Protein AF-A0A950WRX3-F1 (afdb_monomer)

Mean predicted aligned error: 12.2 Å

Sequence (183 aa):
ATSPDLQVLQTVLHSDDYMAGIYDPWWGPNHWNPTLMIGAGWSNQTACHGDSGGPLTVVRNGVITQVGVVSFVKSWPNDCADPAVYAELSGPQLAWIATQVPFVATSWGGCTTPHGTAGIWHVEYHSYFSPAIPQDGPNYWDIECMPPPQPAPPSPPKPPASDTKPLPTYCKTKPWMPACQTV

pLDDT: mean 86.22, std 10.17, range [46.84, 98.0]

Foldseek 3Di:
DDDPDDDDADWDKDALVVVCVVQVDPVDDRPGDNVFKTWIAAFLREDAPPQAQPFDWDQDPNDTDTFWGFHADDCPDRHNGGTTMTGGPDDQVLLVVCVVPVVSQQVVDWDAAPVRDIFGWDKDWFQADDPVCVPVHRIGIDIHGDHDDDDDDPDDPDPPDPPPDPQPPVCVVVVVDPVNPPD

Nearest PDB structures (foldseek):
  1cho-assembly1_G  TM=8.360E-01  e=7.792E-06  Bos taurus
  5gch-assembly1_G  TM=7.895E-01  e=1.403E-05  Bos taurus
  2jet-assembly1_C  TM=7.170E-01  e=2.509E-04  Rattus norvegicus
  1kdq-assembly1_B  TM=6.402E-01  e=6.822E-04  Rattus norvegicus
  1lto-assembly1_D  TM=8.043E-01  e=6.383E-03  Homo sapiens

Structure (mmCIF, N/CA/C/O backbone):
data_AF-A0A950WRX3-F1
#
_entry.id   AF-A0A950WRX3-F1
#
loop_
_atom_site.group_PDB
_atom_site.id
_atom_site.type_symbol
_atom_site.label_atom_id
_atom_site.label_alt_id
_atom_site.label_comp_id
_atom_site.label_asym_id
_atom_site.label_entity_id
_atom_site.label_seq_id
_atom_site.pdbx_PDB_ins_code
_atom_site.Cartn_x
_atom_site.Cartn_y
_atom_site.Cartn_z
_atom_site.occupancy
_atom_site.B_iso_or_equiv
_atom_site.auth_seq_id
_atom_site.auth_comp_id
_atom_site.auth_asym_id
_atom_site.auth_atom_id
_atom_site.pdbx_PDB_model_num
ATOM 1 N N . ALA A 1 1 ? 7.628 -3.418 -27.830 1.00 46.84 1 ALA A N 1
ATOM 2 C CA . ALA A 1 1 ? 6.446 -2.847 -28.506 1.00 46.84 1 ALA A CA 1
ATOM 3 C C . ALA A 1 1 ? 5.382 -2.650 -27.443 1.00 46.84 1 ALA A C 1
ATOM 5 O O . ALA A 1 1 ? 5.116 -3.604 -26.724 1.00 46.84 1 ALA A O 1
ATOM 6 N N . THR A 1 2 ? 4.851 -1.440 -27.276 1.00 64.00 2 THR A N 1
ATOM 7 C CA . THR A 1 2 ? 3.723 -1.205 -26.368 1.00 64.00 2 THR A CA 1
ATOM 8 C C . THR A 1 2 ? 2.464 -1.757 -27.030 1.00 64.00 2 THR A C 1
ATOM 10 O O . THR A 1 2 ? 2.146 -1.407 -28.167 1.00 64.00 2 THR A O 1
ATOM 13 N N . SER A 1 3 ? 1.802 -2.697 -26.360 1.00 72.56 3 SER A N 1
ATOM 14 C CA . SER A 1 3 ? 0.486 -3.166 -26.782 1.00 72.56 3 SER A CA 1
ATOM 15 C C . SER A 1 3 ? -0.534 -2.063 -26.480 1.00 72.56 3 SER A C 1
ATOM 17 O O . SER A 1 3 ? -0.460 -1.485 -25.396 1.00 72.56 3 SER A O 1
ATOM 19 N N . PRO A 1 4 ? -1.467 -1.741 -27.393 1.00 80.88 4 PRO A N 1
ATOM 20 C CA . PRO A 1 4 ? -2.568 -0.831 -27.077 1.00 80.88 4 PRO A CA 1
ATOM 21 C C . PRO A 1 4 ? -3.565 -1.454 -26.087 1.00 80.88 4 PRO A C 1
ATOM 23 O O . PRO A 1 4 ? -4.384 -0.740 -25.513 1.00 80.88 4 PRO A O 1
ATOM 26 N N . ASP A 1 5 ? -3.494 -2.771 -25.890 1.00 89.06 5 ASP A N 1
ATOM 27 C CA . ASP A 1 5 ? -4.387 -3.515 -25.015 1.00 89.06 5 ASP A CA 1
ATOM 28 C C . ASP A 1 5 ? -3.817 -3.621 -23.602 1.00 89.06 5 ASP A C 1
ATOM 30 O O . ASP A 1 5 ? -2.613 -3.834 -23.419 1.00 89.06 5 ASP A O 1
ATOM 34 N N . LEU A 1 6 ? -4.709 -3.572 -22.608 1.00 89.19 6 LEU A N 1
ATOM 35 C CA . LEU A 1 6 ? -4.373 -3.824 -21.209 1.00 89.19 6 LEU A CA 1
ATOM 36 C C . LEU A 1 6 ? -3.629 -5.159 -21.074 1.00 89.19 6 LEU A C 1
ATOM 38 O O . LEU A 1 6 ? -4.130 -6.209 -21.479 1.00 89.19 6 LEU A O 1
ATOM 42 N N . GLN A 1 7 ? -2.439 -5.108 -20.481 1.00 91.88 7 GLN A N 1
ATOM 43 C CA . GLN A 1 7 ? -1.631 -6.284 -20.188 1.00 91.88 7 GLN A CA 1
ATOM 44 C C . GLN A 1 7 ? -1.790 -6.680 -18.720 1.00 91.88 7 GLN A C 1
ATOM 46 O O . GLN A 1 7 ? -1.996 -5.836 -17.849 1.00 91.88 7 GLN A O 1
ATOM 51 N N . VAL A 1 8 ? -1.681 -7.978 -18.445 1.00 92.31 8 VAL A N 1
ATOM 52 C CA . VAL A 1 8 ? -1.686 -8.523 -17.085 1.00 92.31 8 VAL A CA 1
ATOM 53 C C . VAL A 1 8 ? -0.452 -9.385 -16.913 1.00 92.31 8 VAL A C 1
ATOM 55 O O . VAL A 1 8 ? -0.163 -10.244 -17.745 1.00 92.31 8 VAL A O 1
ATOM 58 N N . LEU A 1 9 ? 0.250 -9.175 -15.805 1.00 91.94 9 LEU A N 1
ATOM 59 C CA . LEU A 1 9 ? 1.425 -9.942 -15.436 1.00 91.94 9 LEU A CA 1
ATOM 60 C C . LEU A 1 9 ? 1.227 -10.564 -14.052 1.00 91.94 9 LEU A C 1
ATOM 62 O O . LEU A 1 9 ? 0.866 -9.884 -13.095 1.00 91.94 9 LEU A O 1
ATOM 66 N N . GLN A 1 10 ? 1.504 -11.861 -13.946 1.00 92.75 10 GLN A N 1
ATOM 67 C CA . GLN A 1 10 ? 1.681 -12.544 -12.666 1.00 92.75 10 GLN A CA 1
ATOM 68 C C . GLN A 1 10 ? 3.162 -12.466 -12.295 1.00 92.75 10 GLN A C 1
ATOM 70 O O . GLN A 1 10 ? 4.013 -12.859 -13.090 1.00 92.75 10 GLN A O 1
ATOM 75 N N . THR A 1 11 ? 3.475 -11.945 -11.112 1.00 91.94 11 THR A N 1
ATOM 76 C CA . THR A 1 11 ? 4.859 -11.769 -10.655 1.00 91.94 11 THR A CA 1
ATOM 77 C C . THR A 1 11 ? 4.986 -12.013 -9.151 1.00 91.94 11 THR A C 1
ATOM 79 O O . THR A 1 11 ? 4.002 -12.353 -8.492 1.00 91.94 11 THR A O 1
ATOM 82 N N . VAL A 1 12 ? 6.196 -11.878 -8.609 1.00 93.56 12 VAL A N 1
ATOM 83 C CA . VAL A 1 12 ? 6.491 -12.097 -7.187 1.00 93.56 12 VAL A CA 1
ATOM 84 C C . VAL A 1 12 ? 6.732 -10.781 -6.461 1.00 93.56 12 VAL A C 1
ATOM 86 O O . VAL A 1 12 ? 7.212 -9.816 -7.057 1.00 93.56 12 VAL A O 1
ATOM 89 N N . LEU A 1 13 ? 6.431 -10.780 -5.165 1.00 95.69 13 LEU A N 1
ATOM 90 C CA . LEU A 1 13 ? 6.879 -9.754 -4.229 1.00 95.69 13 LEU A CA 1
ATOM 91 C C . LEU A 1 13 ? 8.301 -10.083 -3.762 1.00 95.69 13 LEU A C 1
ATOM 93 O O . LEU A 1 13 ? 8.622 -11.256 -3.558 1.00 95.69 13 LEU A O 1
ATOM 97 N N . HIS A 1 14 ? 9.120 -9.058 -3.558 1.00 96.94 14 HIS A N 1
ATOM 98 C CA . HIS A 1 14 ? 10.481 -9.191 -3.033 1.00 96.94 14 HIS A CA 1
ATOM 99 C C . HIS A 1 14 ? 10.595 -8.640 -1.616 1.00 96.94 14 HIS A C 1
ATOM 101 O O . HIS A 1 14 ? 9.798 -7.798 -1.207 1.00 96.94 14 HIS A O 1
ATOM 107 N N . SER A 1 15 ? 11.590 -9.123 -0.869 1.00 97.06 15 SER A N 1
ATOM 108 C CA . SER A 1 15 ? 11.908 -8.588 0.456 1.00 97.06 15 SER A CA 1
AT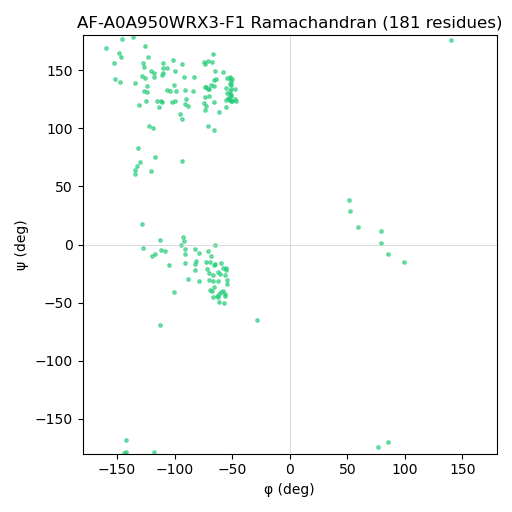OM 109 C C . SER A 1 15 ? 12.539 -7.200 0.367 1.00 97.06 15 SER A C 1
ATOM 111 O O . SER A 1 15 ? 13.162 -6.849 -0.639 1.00 97.06 15 SER A O 1
ATOM 113 N N . ASP A 1 16 ? 12.454 -6.453 1.466 1.00 96.56 16 ASP A N 1
ATOM 114 C CA . ASP A 1 16 ? 13.094 -5.143 1.589 1.00 96.56 16 ASP A CA 1
ATOM 115 C C . ASP A 1 16 ? 14.599 -5.216 1.331 1.00 96.56 16 ASP A C 1
ATOM 117 O O . ASP A 1 16 ? 15.120 -4.398 0.583 1.00 96.56 16 ASP A O 1
ATOM 121 N N . ASP A 1 17 ? 15.286 -6.232 1.867 1.00 97.00 17 ASP A N 1
ATOM 122 C CA . ASP A 1 17 ? 16.727 -6.430 1.651 1.00 97.00 17 ASP A CA 1
ATOM 123 C C . ASP A 1 17 ? 17.073 -6.616 0.167 1.00 97.00 17 ASP A C 1
ATOM 125 O O . ASP A 1 17 ? 18.067 -6.079 -0.327 1.00 97.00 17 ASP A O 1
ATOM 129 N N . TYR A 1 18 ? 16.245 -7.367 -0.565 1.00 95.81 18 TYR A N 1
ATOM 130 C CA . TYR A 1 18 ? 16.446 -7.579 -1.994 1.00 95.81 18 TYR A CA 1
ATOM 131 C C . TYR A 1 18 ? 16.253 -6.269 -2.770 1.00 95.81 18 TYR A C 1
ATOM 133 O O . TYR A 1 18 ? 17.075 -5.925 -3.620 1.00 95.81 18 TYR A O 1
ATOM 141 N N . MET A 1 19 ? 15.197 -5.515 -2.455 1.00 96.00 19 MET A N 1
ATOM 142 C CA . MET A 1 19 ? 14.896 -4.244 -3.119 1.00 96.00 19 MET A CA 1
ATOM 143 C C . MET A 1 19 ? 15.915 -3.154 -2.778 1.00 96.00 19 MET A C 1
ATOM 145 O O . MET A 1 19 ? 16.349 -2.424 -3.672 1.00 96.00 19 MET A O 1
ATOM 149 N N . ALA A 1 20 ? 16.376 -3.091 -1.529 1.00 95.19 20 ALA A N 1
ATOM 150 C CA . ALA A 1 20 ? 17.466 -2.219 -1.104 1.00 95.19 20 ALA A CA 1
ATOM 151 C C . ALA A 1 20 ? 18.748 -2.509 -1.900 1.00 95.19 20 ALA A C 1
ATOM 153 O O . ALA A 1 20 ? 19.398 -1.584 -2.379 1.00 95.19 20 ALA A O 1
ATOM 154 N N . GLY A 1 21 ? 19.055 -3.783 -2.174 1.00 92.88 21 GLY A N 1
ATOM 155 C CA . GLY A 1 21 ? 20.183 -4.167 -3.031 1.00 92.88 21 GLY A CA 1
ATOM 156 C C . GLY A 1 21 ? 20.139 -3.589 -4.457 1.00 92.88 21 GLY A C 1
ATOM 157 O O . GLY A 1 21 ? 21.177 -3.498 -5.116 1.00 92.88 21 GLY A O 1
ATOM 158 N N . ILE A 1 22 ? 18.962 -3.171 -4.936 1.00 91.81 22 ILE A N 1
ATOM 159 C CA . ILE A 1 22 ? 18.754 -2.598 -6.275 1.00 91.81 22 ILE A CA 1
ATOM 160 C C . ILE A 1 22 ? 18.667 -1.065 -6.235 1.00 91.81 22 ILE A C 1
ATOM 162 O O . ILE A 1 22 ? 19.215 -0.410 -7.137 1.00 91.81 22 ILE A O 1
ATOM 166 N N . TYR A 1 23 ? 17.977 -0.521 -5.226 1.00 94.00 23 TYR A N 1
ATOM 167 C CA . TYR A 1 23 ? 17.543 0.881 -5.138 1.00 94.00 23 TYR A CA 1
ATOM 168 C C . TYR A 1 23 ? 18.236 1.712 -4.044 1.00 94.00 23 TYR A C 1
ATOM 170 O O . TYR A 1 23 ? 18.044 2.927 -4.008 1.00 94.00 23 TYR A O 1
ATOM 178 N N . ASP A 1 24 ? 19.076 1.098 -3.211 1.00 93.69 24 ASP A N 1
ATOM 179 C CA . ASP A 1 24 ? 19.962 1.766 -2.249 1.00 93.69 24 ASP A CA 1
ATOM 180 C C . ASP A 1 24 ? 21.446 1.434 -2.526 1.00 93.69 24 ASP A C 1
ATOM 182 O O . ASP A 1 24 ? 22.119 0.749 -1.749 1.00 93.69 24 ASP A O 1
ATOM 186 N N . PRO A 1 25 ? 21.988 1.833 -3.695 1.00 89.44 25 PRO A N 1
ATOM 187 C CA . PRO A 1 25 ? 23.384 1.579 -4.012 1.00 89.44 25 PRO A CA 1
ATOM 188 C C . PRO A 1 25 ? 24.318 2.499 -3.216 1.00 89.44 25 PRO A C 1
ATOM 190 O O . PRO A 1 25 ? 24.170 3.715 -3.236 1.00 89.44 25 PRO A O 1
ATOM 193 N N . TRP A 1 26 ? 25.398 1.942 -2.657 1.00 88.38 26 TRP A N 1
ATOM 194 C CA . TRP A 1 26 ? 26.431 2.701 -1.924 1.00 88.38 26 TRP A CA 1
ATOM 195 C C . TRP A 1 26 ? 27.081 3.858 -2.712 1.00 88.38 26 TRP A C 1
ATOM 197 O O . TRP A 1 26 ? 27.674 4.756 -2.119 1.00 88.38 26 TRP A O 1
ATOM 207 N N . TRP A 1 27 ? 27.020 3.817 -4.047 1.00 87.19 27 TRP A N 1
ATOM 208 C CA . TRP A 1 27 ? 27.591 4.819 -4.953 1.00 87.19 27 TRP A CA 1
ATOM 209 C C . TRP A 1 27 ? 26.588 5.896 -5.390 1.00 87.19 27 TRP A C 1
ATOM 211 O O . TRP A 1 27 ? 26.946 6.783 -6.166 1.00 87.19 27 TRP A O 1
ATOM 221 N N . GLY A 1 28 ? 25.338 5.818 -4.934 1.00 85.69 28 GLY A N 1
ATOM 222 C CA . GLY A 1 28 ? 24.254 6.678 -5.382 1.00 85.69 28 GLY A CA 1
ATOM 223 C C . GLY A 1 28 ? 23.302 7.087 -4.258 1.00 85.69 28 GLY A C 1
ATOM 224 O O . GLY A 1 28 ? 23.515 6.766 -3.092 1.00 85.69 28 GLY A O 1
ATOM 225 N N . PRO A 1 29 ? 22.262 7.856 -4.602 1.00 87.81 29 PRO A N 1
ATOM 226 C CA . PRO A 1 29 ? 21.187 8.174 -3.672 1.00 87.81 29 PRO A CA 1
ATOM 227 C C . PRO A 1 29 ? 20.383 6.924 -3.292 1.00 87.81 29 PRO A C 1
ATOM 229 O O . PRO A 1 29 ? 20.069 6.092 -4.144 1.00 87.81 29 PRO A O 1
ATOM 232 N N . ASN A 1 30 ? 19.994 6.849 -2.019 1.00 92.94 30 ASN A N 1
ATOM 233 C CA . ASN A 1 30 ? 19.016 5.882 -1.545 1.00 92.94 30 ASN A CA 1
ATOM 234 C C . ASN A 1 30 ? 17.616 6.283 -2.038 1.00 92.94 30 ASN A C 1
ATOM 236 O O . ASN A 1 30 ? 17.119 7.366 -1.713 1.00 92.94 30 ASN A O 1
ATOM 240 N N . HIS A 1 31 ? 16.985 5.409 -2.818 1.00 93.50 31 HIS A N 1
ATOM 241 C CA . HIS A 1 31 ? 15.614 5.572 -3.300 1.00 93.50 31 HIS A CA 1
ATOM 242 C C . HIS A 1 31 ? 14.639 4.548 -2.712 1.00 93.50 31 HIS A C 1
ATOM 244 O O . HIS A 1 31 ? 13.472 4.534 -3.099 1.00 93.50 31 HIS A O 1
ATOM 250 N N . TRP A 1 32 ? 15.097 3.700 -1.794 1.00 96.31 32 TRP A N 1
ATOM 251 C CA . TRP A 1 32 ? 14.291 2.679 -1.149 1.00 96.31 32 TRP A CA 1
ATOM 252 C C . TRP A 1 32 ? 13.837 3.132 0.239 1.00 96.31 32 TRP A C 1
ATOM 254 O O . TRP A 1 32 ? 14.643 3.455 1.109 1.00 96.31 32 TRP A O 1
ATOM 264 N N . ASN A 1 33 ? 12.525 3.125 0.465 1.00 95.38 33 ASN A N 1
ATOM 265 C CA . ASN A 1 33 ? 11.947 3.327 1.786 1.00 95.38 33 ASN A CA 1
ATOM 266 C C . ASN A 1 33 ? 11.159 2.069 2.180 1.00 95.38 33 ASN A C 1
ATOM 268 O O . ASN A 1 33 ? 10.016 1.935 1.738 1.00 95.38 33 ASN A O 1
ATOM 272 N N . PRO A 1 34 ? 11.725 1.176 3.014 1.00 94.00 34 PRO A N 1
ATOM 273 C CA . PRO A 1 34 ? 11.092 -0.101 3.355 1.00 94.00 34 PRO A CA 1
ATOM 274 C C . PRO A 1 34 ? 9.777 0.064 4.131 1.00 94.00 34 PRO A C 1
ATOM 276 O O . PRO A 1 34 ? 8.979 -0.857 4.196 1.00 94.00 34 PRO A O 1
ATOM 279 N N . THR A 1 35 ? 9.518 1.241 4.706 1.00 91.44 35 THR A N 1
ATOM 280 C CA . THR A 1 35 ? 8.273 1.516 5.437 1.00 91.44 35 THR A CA 1
ATOM 281 C C . THR A 1 35 ? 7.118 1.908 4.512 1.00 91.44 35 THR A C 1
ATOM 283 O O . THR A 1 35 ? 5.966 1.862 4.929 1.00 91.44 35 THR A O 1
ATOM 286 N N . LEU A 1 36 ? 7.404 2.384 3.293 1.00 93.69 36 LEU A N 1
ATOM 287 C CA . LEU A 1 36 ? 6.399 2.988 2.404 1.00 93.69 36 LEU A CA 1
ATOM 288 C C . LEU A 1 36 ? 6.366 2.368 1.003 1.00 93.69 36 LEU A C 1
ATOM 290 O O . LEU A 1 36 ? 5.574 2.808 0.162 1.00 93.69 36 LEU A O 1
ATOM 294 N N . MET A 1 37 ? 7.251 1.417 0.712 1.00 96.88 37 MET A N 1
ATOM 295 C CA . MET A 1 37 ? 7.448 0.870 -0.624 1.00 96.88 37 MET A CA 1
ATOM 296 C C . MET A 1 37 ? 7.388 -0.649 -0.612 1.00 96.88 37 MET A C 1
ATOM 298 O O . MET A 1 37 ? 7.870 -1.298 0.306 1.00 96.88 37 MET A O 1
ATOM 302 N N . ILE A 1 38 ? 6.850 -1.208 -1.692 1.00 97.31 38 ILE A N 1
ATOM 303 C CA . ILE A 1 38 ? 6.885 -2.642 -1.967 1.00 97.31 38 ILE A CA 1
ATOM 304 C C . ILE A 1 38 ? 7.474 -2.882 -3.354 1.00 97.31 38 ILE A C 1
ATOM 306 O O . ILE A 1 38 ? 7.257 -2.103 -4.285 1.00 97.31 38 ILE A O 1
ATOM 310 N N . GLY A 1 39 ? 8.252 -3.952 -3.481 1.00 97.12 39 GLY A N 1
ATOM 311 C CA . GLY A 1 39 ? 8.896 -4.347 -4.723 1.00 97.12 39 GLY A CA 1
ATOM 312 C C . GLY A 1 39 ? 8.248 -5.561 -5.355 1.00 97.12 39 GLY A C 1
ATOM 313 O O . GLY A 1 39 ? 8.020 -6.562 -4.673 1.00 97.12 39 GLY A O 1
ATOM 314 N N . ALA A 1 40 ? 7.987 -5.497 -6.659 1.00 97.31 40 ALA A N 1
ATOM 315 C CA . ALA A 1 40 ? 7.452 -6.636 -7.395 1.00 97.31 40 ALA A CA 1
ATOM 316 C C . ALA A 1 40 ? 7.943 -6.670 -8.841 1.00 97.31 40 ALA A C 1
ATOM 318 O O . ALA A 1 40 ? 8.025 -5.638 -9.510 1.00 97.31 40 ALA A O 1
ATOM 319 N N . GLY A 1 41 ? 8.252 -7.864 -9.337 1.00 95.00 41 GLY A N 1
ATOM 320 C CA . GLY A 1 41 ? 8.765 -8.038 -10.692 1.00 95.00 41 GLY A CA 1
ATOM 321 C C . GLY A 1 41 ? 9.869 -9.082 -10.802 1.00 95.00 41 GLY A C 1
ATOM 322 O O . GLY A 1 41 ? 10.349 -9.625 -9.814 1.00 95.00 41 GLY A O 1
ATOM 323 N N . TRP A 1 42 ? 10.303 -9.318 -12.030 1.00 89.06 42 TRP A N 1
ATOM 324 C CA . TRP A 1 42 ? 11.503 -10.058 -12.413 1.00 89.06 42 TRP A CA 1
ATOM 325 C C . TRP A 1 42 ? 12.094 -9.428 -13.676 1.00 89.06 42 TRP A C 1
ATOM 327 O O . TRP A 1 42 ? 11.499 -8.529 -14.276 1.00 89.06 42 TRP A O 1
ATOM 337 N N . SER A 1 43 ? 13.239 -9.948 -14.120 1.00 81.50 43 SER A N 1
ATOM 338 C CA . SER A 1 43 ? 13.841 -9.541 -15.387 1.00 81.50 43 SER A CA 1
ATOM 339 C C . SER A 1 43 ? 12.880 -9.709 -16.560 1.00 81.50 43 SER A C 1
ATOM 341 O O . SER A 1 43 ? 12.414 -10.813 -16.841 1.00 81.50 43 SER A O 1
ATOM 343 N N . ASN A 1 44 ? 12.564 -8.585 -17.216 1.00 76.62 44 ASN A N 1
ATOM 344 C CA . ASN A 1 44 ? 11.593 -8.450 -18.309 1.00 76.62 44 ASN A CA 1
ATOM 345 C C . ASN A 1 44 ? 10.147 -8.859 -17.957 1.00 76.62 44 ASN A C 1
ATOM 347 O O . ASN A 1 44 ? 9.318 -9.048 -18.846 1.00 76.62 44 ASN A O 1
ATOM 351 N N . GLN A 1 45 ? 9.838 -8.998 -16.667 1.00 88.75 45 GLN A N 1
ATOM 352 C CA . GLN A 1 45 ? 8.508 -9.276 -16.125 1.00 88.75 45 GLN A CA 1
ATOM 353 C C . GLN A 1 45 ? 8.256 -8.317 -14.966 1.00 88.75 45 GLN A C 1
ATOM 355 O O . GLN A 1 45 ? 8.213 -8.698 -13.795 1.00 88.75 45 GLN A O 1
ATOM 360 N N . THR A 1 46 ? 8.127 -7.043 -15.301 1.00 93.50 46 THR A N 1
ATOM 361 C CA . THR A 1 46 ? 7.988 -5.949 -14.346 1.00 93.50 46 THR A CA 1
ATOM 362 C C . THR A 1 46 ? 7.079 -4.875 -14.938 1.00 93.50 46 THR A C 1
ATOM 364 O O . THR A 1 46 ? 6.861 -4.858 -16.151 1.00 93.50 46 THR A O 1
ATOM 367 N N . ALA A 1 47 ? 6.536 -4.003 -14.089 1.00 94.38 47 ALA A N 1
ATOM 368 C CA . ALA A 1 47 ? 5.885 -2.790 -14.569 1.00 94.38 47 ALA A CA 1
ATOM 369 C C . ALA A 1 47 ? 6.930 -1.893 -15.247 1.00 94.38 47 ALA A C 1
ATOM 371 O O . ALA A 1 47 ? 8.104 -1.925 -14.881 1.00 94.38 47 ALA A O 1
ATOM 372 N N . CYS A 1 48 ? 6.524 -1.110 -16.237 1.00 92.12 48 CYS A N 1
ATOM 373 C CA . CYS A 1 48 ? 7.421 -0.285 -17.039 1.00 92.12 48 CYS A CA 1
ATOM 374 C C . CYS A 1 48 ? 6.768 1.064 -17.378 1.00 92.12 48 CYS A C 1
ATOM 376 O O . CYS A 1 48 ? 5.750 1.468 -16.810 1.00 92.12 48 CYS A O 1
ATOM 378 N N . HIS A 1 49 ? 7.377 1.798 -18.306 1.00 90.81 49 HIS A N 1
ATOM 379 C CA . HIS A 1 49 ? 6.850 3.033 -18.870 1.00 90.81 49 HIS A CA 1
ATOM 380 C C . HIS A 1 49 ? 5.404 2.858 -19.343 1.00 90.81 49 HIS A C 1
ATOM 382 O O . HIS A 1 49 ? 5.116 2.021 -20.197 1.00 90.81 49 HIS A O 1
ATOM 388 N N . GLY A 1 50 ? 4.511 3.693 -18.811 1.00 91.00 50 GLY A N 1
ATOM 389 C CA . GLY A 1 50 ? 3.073 3.643 -19.089 1.00 91.00 50 GLY A CA 1
ATOM 390 C C . GLY A 1 50 ? 2.243 2.936 -18.016 1.00 91.00 50 GLY A C 1
ATOM 391 O O . GLY A 1 50 ? 1.039 3.162 -17.973 1.00 91.00 50 GLY A O 1
ATOM 392 N N . ASP A 1 51 ? 2.871 2.179 -17.109 1.00 94.12 51 ASP A N 1
ATOM 393 C CA . ASP A 1 51 ? 2.169 1.477 -16.025 1.00 94.12 51 ASP A CA 1
ATOM 394 C C . ASP A 1 51 ? 2.065 2.302 -14.729 1.00 94.12 51 ASP A C 1
ATOM 396 O O . ASP A 1 51 ? 1.376 1.890 -13.798 1.00 94.12 51 ASP A O 1
ATOM 400 N N . SER A 1 52 ? 2.739 3.458 -14.634 1.00 95.38 52 SER A N 1
ATOM 401 C CA . SER A 1 52 ? 2.716 4.338 -13.453 1.00 95.38 52 SER A CA 1
ATOM 402 C C . SER A 1 52 ? 1.289 4.673 -13.006 1.00 95.38 52 SER A C 1
ATOM 404 O O . SER A 1 52 ? 0.456 5.107 -13.800 1.00 95.38 52 SER A O 1
ATOM 406 N N . GLY A 1 53 ? 1.009 4.496 -11.714 1.00 96.94 53 GLY A N 1
ATOM 407 C CA . GLY A 1 53 ? -0.331 4.613 -11.132 1.00 96.94 53 GLY A CA 1
ATOM 408 C C . GLY A 1 53 ? -1.170 3.330 -11.209 1.00 96.94 53 GLY A C 1
ATOM 409 O O . GLY A 1 53 ? -2.233 3.262 -10.594 1.00 96.94 53 GLY A O 1
ATOM 410 N N . GLY A 1 54 ? -0.705 2.306 -11.928 1.00 96.75 54 GLY A N 1
ATOM 411 C CA . GLY A 1 54 ? -1.381 1.019 -12.064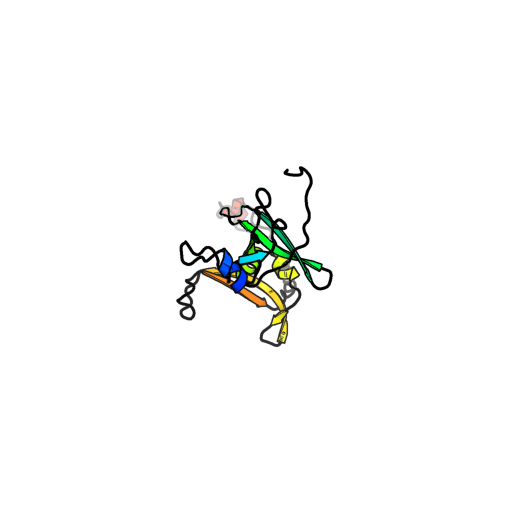 1.00 96.75 54 GLY A CA 1
ATOM 412 C C . GLY A 1 54 ? -1.423 0.209 -10.758 1.00 96.75 54 GLY A C 1
ATOM 413 O O . GLY A 1 54 ? -0.598 0.415 -9.864 1.00 96.75 54 GLY A O 1
ATOM 414 N N . PRO A 1 55 ? -2.379 -0.723 -10.611 1.00 97.00 55 PRO A N 1
ATOM 415 C CA . PRO A 1 55 ? -2.543 -1.489 -9.382 1.00 97.00 55 PRO A CA 1
ATOM 416 C C . PRO A 1 55 ? -1.619 -2.713 -9.317 1.00 97.00 55 PRO A C 1
ATOM 418 O O . PRO A 1 55 ? -1.607 -3.547 -10.221 1.00 97.00 55 PRO A O 1
ATOM 421 N N . LEU A 1 56 ? -0.937 -2.895 -8.183 1.00 97.56 56 LEU A N 1
ATOM 422 C CA . LEU A 1 56 ? -0.388 -4.192 -7.780 1.00 97.56 56 LEU A CA 1
ATOM 423 C C . LEU A 1 56 ? -1.423 -4.920 -6.933 1.00 97.56 56 LEU A C 1
ATOM 425 O O . LEU A 1 56 ? -1.830 -4.420 -5.881 1.00 97.56 56 LEU A O 1
ATOM 429 N N . THR A 1 57 ? -1.840 -6.103 -7.375 1.00 96.75 57 THR A N 1
ATOM 430 C CA . THR A 1 57 ? -2.852 -6.900 -6.678 1.00 96.75 57 THR A CA 1
ATOM 431 C C . THR A 1 57 ? -2.318 -8.265 -6.275 1.00 96.75 57 THR A C 1
ATOM 433 O O . THR A 1 57 ? -1.465 -8.847 -6.940 1.00 96.75 57 THR A O 1
ATOM 436 N N . VAL A 1 58 ? -2.847 -8.783 -5.171 1.00 95.31 58 VAL A N 1
ATOM 437 C CA . VAL A 1 58 ? -2.631 -10.152 -4.696 1.00 95.31 58 VAL A CA 1
ATOM 438 C C . VAL A 1 58 ? -3.978 -10.810 -4.445 1.00 95.31 58 VAL A C 1
ATOM 440 O O . VAL A 1 58 ? -4.967 -10.132 -4.172 1.00 95.31 58 VAL A O 1
ATOM 443 N N . VAL A 1 59 ? -4.024 -12.138 -4.490 1.00 93.88 59 VAL A N 1
ATOM 444 C CA . VAL A 1 59 ? -5.213 -12.892 -4.083 1.00 93.88 59 VAL A CA 1
ATOM 445 C C . VAL A 1 59 ? -5.043 -13.324 -2.630 1.00 93.88 59 VAL A C 1
ATOM 447 O O . VAL A 1 59 ? -4.195 -14.160 -2.325 1.00 93.88 59 VAL A O 1
ATOM 450 N N . ARG A 1 60 ? -5.851 -12.768 -1.723 1.00 89.12 60 ARG A N 1
ATOM 451 C CA . ARG A 1 60 ? -5.902 -13.152 -0.304 1.00 89.12 60 ARG A CA 1
ATOM 452 C C . ARG A 1 60 ? -7.256 -13.781 -0.016 1.00 89.12 60 ARG A C 1
ATOM 454 O O . ARG A 1 60 ? -8.282 -13.135 -0.188 1.00 89.12 60 ARG A O 1
ATOM 461 N N . ASN A 1 61 ? -7.268 -15.046 0.404 1.00 91.06 61 ASN A N 1
ATOM 462 C CA . ASN A 1 61 ? -8.501 -15.786 0.715 1.00 91.06 61 ASN A CA 1
ATOM 463 C C . ASN A 1 61 ? -9.553 -15.735 -0.416 1.00 91.06 61 ASN A C 1
ATOM 465 O O . ASN A 1 61 ? -10.745 -15.604 -0.161 1.00 91.06 61 ASN A O 1
ATOM 469 N N . GLY A 1 62 ? -9.107 -15.797 -1.676 1.00 91.94 62 GLY A N 1
ATOM 470 C CA . GLY A 1 62 ? -9.983 -15.723 -2.853 1.00 91.94 62 GLY A CA 1
ATOM 471 C C . GLY A 1 62 ? -10.444 -14.312 -3.240 1.00 91.94 62 GLY A C 1
ATOM 472 O O . GLY A 1 62 ? -11.170 -14.169 -4.220 1.00 91.94 62 GLY A O 1
ATOM 473 N N . VAL A 1 63 ? -10.011 -13.272 -2.524 1.00 91.00 63 VAL A N 1
ATOM 474 C CA . VAL A 1 63 ? -10.323 -11.868 -2.820 1.00 91.00 63 VAL A CA 1
ATOM 475 C C . VAL A 1 63 ? -9.111 -11.195 -3.455 1.00 91.00 63 VAL A C 1
ATOM 477 O O . VAL A 1 63 ? -7.993 -11.311 -2.952 1.00 91.00 63 VAL A O 1
ATOM 480 N N . ILE A 1 64 ? -9.329 -10.481 -4.560 1.00 93.38 64 ILE A N 1
ATOM 481 C CA . ILE A 1 64 ? -8.305 -9.627 -5.170 1.00 93.38 64 ILE A CA 1
ATOM 482 C C . ILE A 1 64 ? -8.151 -8.388 -4.288 1.00 93.38 64 ILE A C 1
ATOM 484 O O . ILE A 1 64 ? -9.080 -7.598 -4.138 1.00 93.38 64 ILE A O 1
ATOM 488 N N . THR A 1 65 ? -6.975 -8.224 -3.697 1.00 91.81 65 THR A N 1
ATOM 489 C CA . THR A 1 65 ? -6.629 -7.100 -2.830 1.00 91.81 65 THR A CA 1
ATOM 490 C C . THR A 1 65 ? -5.522 -6.297 -3.488 1.00 91.81 65 THR A C 1
ATOM 492 O O . THR A 1 65 ? -4.460 -6.839 -3.795 1.00 91.81 65 THR A O 1
ATOM 495 N N . GLN A 1 66 ? -5.753 -5.004 -3.690 1.00 94.88 66 GLN A N 1
ATOM 496 C CA . GLN A 1 66 ? -4.695 -4.094 -4.105 1.00 94.88 66 GLN A CA 1
ATOM 497 C C . GLN A 1 66 ? -3.764 -3.823 -2.920 1.00 94.88 66 GLN A C 1
ATOM 499 O O . GLN A 1 66 ? -4.224 -3.454 -1.844 1.00 94.88 66 GLN A O 1
ATOM 504 N N . VAL A 1 67 ? -2.465 -4.029 -3.120 1.00 95.62 67 VAL A N 1
ATOM 505 C CA . VAL A 1 67 ? -1.427 -3.867 -2.083 1.00 95.62 67 VAL A CA 1
ATOM 506 C C . VAL A 1 67 ? -0.393 -2.808 -2.442 1.00 95.62 67 VAL A C 1
ATOM 508 O O . VAL A 1 67 ? 0.410 -2.425 -1.598 1.00 95.62 67 VAL A O 1
ATOM 511 N N . GLY A 1 68 ? -0.421 -2.312 -3.677 1.00 97.12 68 GLY A N 1
ATOM 512 C CA . GLY A 1 68 ? 0.461 -1.241 -4.098 1.00 97.12 68 GLY A CA 1
ATOM 513 C C . GLY A 1 68 ? -0.034 -0.498 -5.329 1.00 97.12 68 GLY A C 1
ATOM 514 O O . GLY A 1 68 ? -0.970 -0.922 -6.019 1.00 97.12 68 GLY A O 1
ATOM 515 N N . VAL A 1 69 ? 0.626 0.621 -5.597 1.00 98.00 69 VAL A N 1
ATOM 516 C CA . VAL A 1 69 ? 0.421 1.46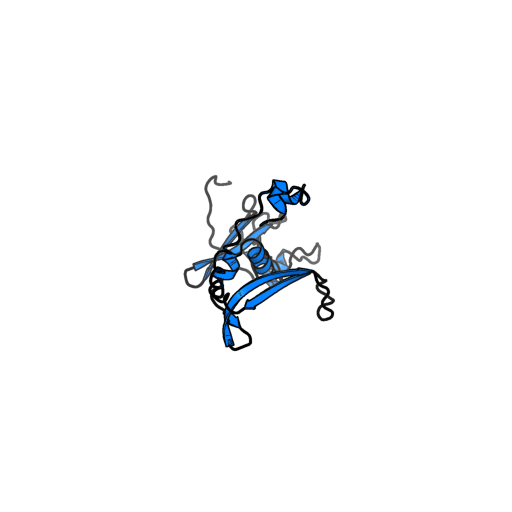5 -6.778 1.00 98.00 69 VAL A CA 1
ATOM 517 C C . VAL A 1 69 ? 1.765 1.633 -7.476 1.00 98.00 69 VAL A C 1
ATOM 519 O O . VAL A 1 69 ? 2.717 2.067 -6.829 1.00 98.00 69 VAL A O 1
ATOM 522 N N . VAL A 1 70 ? 1.864 1.280 -8.763 1.00 97.81 70 VAL A N 1
ATOM 523 C CA . VAL A 1 70 ? 3.108 1.397 -9.548 1.00 97.81 70 VAL A CA 1
ATOM 524 C C . VAL A 1 70 ? 3.614 2.829 -9.437 1.00 97.81 70 VAL A C 1
ATOM 526 O O . VAL A 1 70 ? 2.874 3.768 -9.733 1.00 97.81 70 VAL A O 1
ATOM 529 N N . SER A 1 71 ? 4.867 3.003 -9.028 1.00 97.00 71 SER A N 1
ATOM 530 C CA . SER A 1 71 ? 5.464 4.325 -8.864 1.00 97.00 71 SER A CA 1
ATOM 531 C C . SER A 1 71 ? 6.558 4.540 -9.900 1.00 97.00 71 SER A C 1
ATOM 533 O O . SER A 1 71 ? 6.371 5.298 -10.855 1.00 97.00 71 SER A O 1
ATOM 535 N N . PHE A 1 72 ? 7.669 3.817 -9.770 1.00 94.94 72 PHE A N 1
ATOM 536 C CA . PHE A 1 72 ? 8.827 3.997 -10.634 1.00 94.94 72 PHE A CA 1
ATOM 537 C C . PHE A 1 72 ? 9.589 2.695 -10.863 1.00 94.94 72 PHE A C 1
ATOM 539 O O . PHE A 1 72 ? 9.433 1.701 -10.154 1.00 94.94 72 PHE A O 1
ATOM 546 N N . VAL A 1 73 ? 10.447 2.740 -11.873 1.00 92.88 73 VAL A N 1
ATOM 547 C CA . VAL A 1 73 ? 11.424 1.707 -12.200 1.00 92.88 73 VAL A CA 1
ATOM 548 C C . VAL A 1 73 ? 12.812 2.319 -12.208 1.00 92.88 73 VAL A C 1
ATOM 550 O O . VAL A 1 73 ? 12.979 3.535 -12.343 1.00 92.88 73 VAL A O 1
ATOM 553 N N . LYS A 1 74 ? 13.827 1.471 -12.098 1.00 88.00 74 LYS A N 1
ATOM 554 C CA . LYS A 1 74 ? 15.203 1.871 -12.362 1.00 88.00 74 LYS A CA 1
ATOM 555 C C . LYS A 1 74 ? 15.391 2.130 -13.861 1.00 88.00 74 LYS A C 1
ATOM 557 O O . LYS A 1 74 ? 15.088 1.265 -14.674 1.00 88.00 74 LYS A O 1
ATOM 562 N N . SER A 1 75 ? 15.921 3.298 -14.217 1.00 83.56 75 SER A N 1
ATOM 563 C CA . SER A 1 75 ? 16.140 3.703 -15.616 1.00 83.56 75 SER A CA 1
ATOM 564 C C . SER A 1 75 ? 17.522 3.330 -16.174 1.00 83.56 75 SER A C 1
ATOM 566 O O . SER A 1 75 ? 17.726 3.349 -17.385 1.00 83.56 75 SER A O 1
ATOM 568 N N . TRP A 1 76 ? 18.492 2.993 -15.317 1.00 80.88 76 TRP A N 1
ATOM 569 C CA . TRP A 1 76 ? 19.842 2.572 -15.714 1.00 80.88 76 TRP A CA 1
ATOM 570 C C . TRP A 1 76 ? 20.454 1.626 -14.665 1.00 80.88 76 TRP A C 1
ATOM 572 O O . TRP A 1 76 ? 20.268 1.864 -13.470 1.00 80.88 76 TRP A O 1
ATOM 582 N N . PRO A 1 77 ? 21.219 0.581 -15.044 1.00 79.50 77 PRO A N 1
ATOM 583 C CA . PRO A 1 77 ? 21.611 0.206 -16.410 1.00 79.50 77 PRO A CA 1
ATOM 584 C C . PRO A 1 77 ? 20.549 -0.591 -17.175 1.00 79.50 77 PRO A C 1
ATOM 586 O O . PRO A 1 77 ? 20.627 -0.680 -18.396 1.00 79.50 77 PRO A O 1
ATOM 589 N N . ASN A 1 78 ? 19.564 -1.146 -16.470 1.00 77.88 78 ASN A N 1
ATOM 590 C CA . ASN A 1 78 ? 18.618 -2.119 -17.005 1.00 77.88 78 ASN A CA 1
ATOM 591 C C . ASN A 1 78 ? 17.191 -1.558 -16.957 1.00 77.88 78 ASN A C 1
ATOM 593 O O . ASN A 1 78 ? 16.401 -1.929 -16.088 1.00 77.88 78 ASN A O 1
ATOM 597 N N . ASP A 1 79 ? 16.887 -0.638 -17.874 1.00 87.31 79 ASP A N 1
ATOM 598 C CA . ASP A 1 79 ? 15.562 -0.019 -17.966 1.00 87.31 79 ASP A CA 1
ATOM 599 C C . ASP A 1 79 ? 14.469 -1.089 -18.113 1.00 87.31 79 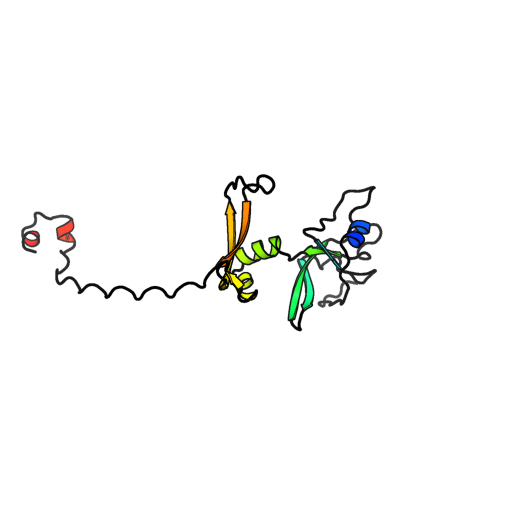ASP A C 1
ATOM 601 O O . ASP A 1 79 ? 14.541 -1.951 -18.991 1.00 87.31 79 ASP A O 1
ATOM 605 N N . CYS A 1 80 ? 13.488 -1.061 -17.210 1.00 88.44 80 CYS A N 1
ATOM 606 C CA . CYS A 1 80 ? 12.408 -2.049 -17.119 1.00 88.44 80 CYS A CA 1
ATOM 607 C C . CYS A 1 80 ? 12.853 -3.525 -17.054 1.00 88.44 80 CYS A C 1
ATOM 609 O O . CYS A 1 80 ? 12.119 -4.419 -17.485 1.00 88.44 80 CYS A O 1
ATOM 611 N N . ALA A 1 81 ? 14.039 -3.802 -16.508 1.00 89.88 81 ALA A N 1
ATOM 612 C CA . ALA A 1 81 ? 14.525 -5.167 -16.294 1.00 89.88 81 ALA A CA 1
ATOM 613 C C . ALA A 1 81 ? 14.740 -5.521 -14.815 1.00 89.88 81 ALA A C 1
ATOM 615 O O . ALA A 1 81 ? 14.962 -6.688 -14.509 1.00 89.88 81 ALA A O 1
ATOM 616 N N . ASP A 1 82 ? 14.632 -4.562 -13.901 1.00 92.94 82 ASP A N 1
ATOM 617 C CA . ASP A 1 82 ? 14.602 -4.831 -12.463 1.00 92.94 82 ASP A CA 1
ATOM 618 C C . ASP A 1 82 ? 13.152 -4.770 -11.935 1.00 92.94 82 ASP A C 1
ATOM 620 O O . ASP A 1 82 ? 12.281 -4.157 -12.568 1.00 92.94 82 ASP A O 1
ATOM 624 N N . PRO A 1 83 ? 12.850 -5.385 -10.777 1.00 95.50 83 PRO A N 1
ATOM 625 C CA . PRO A 1 83 ? 11.539 -5.258 -10.148 1.00 95.50 83 PRO A CA 1
ATOM 626 C C . PRO A 1 83 ? 11.160 -3.795 -9.919 1.00 95.50 83 PRO A C 1
ATOM 628 O O . PRO A 1 83 ? 11.975 -2.994 -9.458 1.00 95.50 83 PRO A O 1
ATOM 631 N N . ALA A 1 84 ? 9.924 -3.444 -10.259 1.00 96.12 84 ALA A N 1
ATOM 632 C CA . ALA A 1 84 ? 9.405 -2.095 -10.105 1.00 96.12 84 ALA A CA 1
ATOM 633 C C . ALA A 1 84 ? 9.131 -1.780 -8.631 1.00 96.12 84 ALA A C 1
ATOM 635 O O . ALA A 1 84 ? 8.881 -2.675 -7.815 1.00 96.12 84 ALA A O 1
ATOM 636 N N . VAL A 1 85 ? 9.148 -0.489 -8.312 1.00 97.06 85 VAL A N 1
ATOM 637 C CA . VAL A 1 85 ? 8.792 0.033 -6.996 1.00 97.06 85 VAL A CA 1
ATOM 638 C C . VAL A 1 85 ? 7.364 0.546 -7.025 1.00 97.06 85 VAL A C 1
ATOM 640 O O . VAL A 1 85 ? 6.961 1.315 -7.905 1.00 97.06 85 VAL A O 1
ATOM 643 N N . TYR A 1 86 ? 6.610 0.143 -6.015 1.00 97.94 86 TYR A N 1
ATOM 644 C CA . TYR A 1 86 ? 5.227 0.521 -5.810 1.00 97.94 86 TYR A CA 1
ATOM 645 C C . TYR A 1 86 ? 5.123 1.287 -4.494 1.00 97.94 86 TYR A C 1
ATOM 647 O O . TYR A 1 86 ? 5.801 0.946 -3.524 1.00 97.94 86 TYR A O 1
ATOM 655 N N . ALA A 1 87 ? 4.254 2.295 -4.442 1.00 97.25 87 ALA A N 1
ATOM 656 C CA . ALA A 1 87 ? 3.820 2.850 -3.167 1.00 97.25 87 ALA A CA 1
ATOM 657 C C . ALA A 1 87 ? 3.021 1.768 -2.434 1.00 97.25 87 ALA A C 1
ATOM 659 O O . ALA A 1 87 ? 2.053 1.242 -2.992 1.00 97.25 87 ALA A O 1
ATOM 660 N N . GLU A 1 88 ? 3.445 1.411 -1.227 1.00 96.50 88 GLU A N 1
ATOM 661 C CA . GLU A 1 88 ? 2.779 0.387 -0.434 1.00 96.50 88 GLU A CA 1
ATOM 662 C C . GLU A 1 88 ? 1.431 0.908 0.080 1.00 96.50 88 GLU A C 1
ATOM 664 O O . GLU A 1 88 ? 1.324 2.027 0.587 1.00 96.50 88 GLU A O 1
ATOM 669 N N . LEU A 1 89 ? 0.385 0.089 -0.043 1.00 93.69 89 LEU A N 1
ATOM 670 C CA . LEU A 1 89 ? -0.906 0.342 0.592 1.00 93.69 89 LEU A CA 1
ATOM 671 C C . LEU A 1 89 ? -0.952 -0.375 1.945 1.00 93.69 89 LEU A C 1
ATOM 673 O O . LEU A 1 89 ? -1.636 -1.388 2.106 1.00 93.69 89 LEU A O 1
ATOM 677 N N . SER A 1 90 ? -0.196 0.156 2.905 1.00 87.25 90 SER A N 1
ATOM 678 C CA . SER A 1 90 ? -0.124 -0.314 4.292 1.00 87.25 90 SER A CA 1
ATOM 679 C C . SER A 1 90 ? -0.604 0.769 5.270 1.00 87.25 90 SER A C 1
ATOM 681 O O . SER A 1 90 ? -1.097 1.815 4.847 1.00 87.25 90 SER A O 1
ATOM 683 N N . GLY A 1 91 ? -0.554 0.478 6.576 1.00 82.38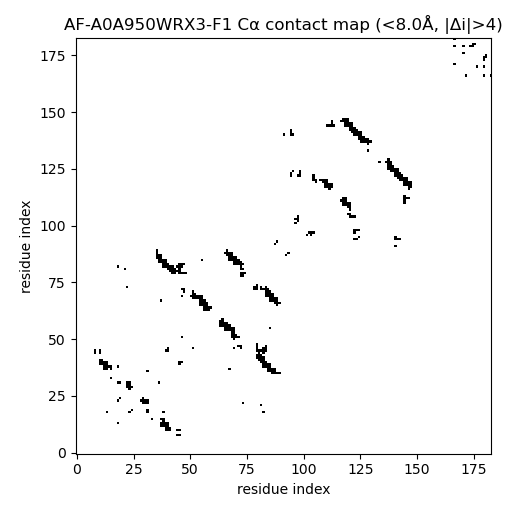 91 GLY A N 1
ATOM 684 C CA . GLY A 1 91 ? -1.193 1.229 7.670 1.00 82.38 91 GLY A CA 1
ATOM 685 C C . GLY A 1 91 ? -1.386 2.736 7.433 1.00 82.38 91 GLY A C 1
ATOM 686 O O . GLY A 1 91 ? -2.539 3.155 7.326 1.00 82.38 91 GLY A O 1
ATOM 687 N N . PRO A 1 92 ? -0.316 3.547 7.301 1.00 80.62 92 PRO A N 1
ATOM 688 C CA . PRO A 1 92 ? -0.433 4.999 7.125 1.00 80.62 92 PRO A CA 1
ATOM 689 C C . PRO A 1 92 ? -1.174 5.423 5.845 1.00 80.62 92 PRO A C 1
ATOM 691 O O . PRO A 1 92 ? -2.055 6.282 5.887 1.00 80.62 92 PRO A O 1
ATOM 694 N N . GLN A 1 93 ? -0.865 4.810 4.700 1.00 88.00 93 GLN A N 1
ATOM 695 C CA . GLN A 1 93 ? -1.504 5.105 3.415 1.00 88.00 93 GLN A CA 1
ATOM 696 C C . GLN A 1 93 ? -2.971 4.677 3.425 1.00 88.00 93 GLN A C 1
ATOM 698 O O . GLN A 1 93 ? -3.828 5.403 2.923 1.00 88.00 93 GLN A O 1
ATOM 703 N N . LEU A 1 94 ? -3.278 3.523 4.021 1.00 88.56 94 LEU A N 1
ATOM 704 C CA . LEU A 1 94 ? -4.651 3.055 4.197 1.00 88.56 94 LEU A CA 1
ATOM 705 C C . LEU A 1 94 ? -5.443 3.964 5.137 1.00 88.56 94 LEU A C 1
ATOM 707 O O . LEU A 1 94 ? -6.618 4.209 4.870 1.00 88.56 94 LEU A O 1
ATOM 711 N N . ALA A 1 95 ? -4.809 4.502 6.182 1.00 89.31 95 ALA A N 1
ATOM 712 C CA . ALA A 1 95 ? -5.424 5.487 7.063 1.00 89.31 95 ALA A CA 1
ATOM 713 C C . ALA A 1 95 ? -5.800 6.751 6.281 1.00 89.31 95 ALA A C 1
ATOM 715 O O . ALA A 1 95 ? -6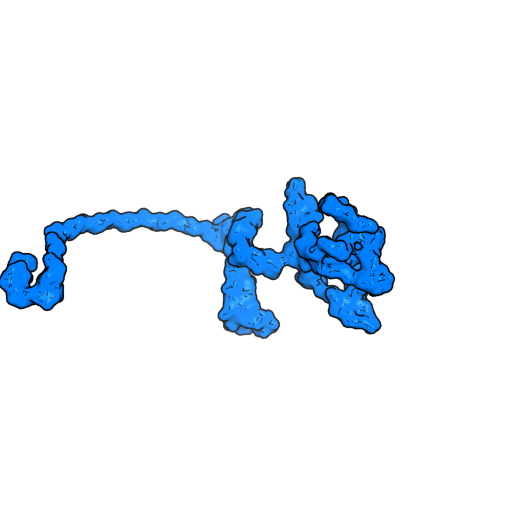.952 7.186 6.302 1.00 89.31 95 ALA A O 1
ATOM 716 N N . TRP A 1 96 ? -4.865 7.289 5.492 1.00 91.00 96 TRP A N 1
ATOM 717 C CA . TRP A 1 96 ? -5.154 8.420 4.615 1.00 91.00 96 TRP A CA 1
ATOM 718 C C . TRP A 1 96 ? -6.298 8.111 3.642 1.00 91.00 96 TRP A C 1
ATOM 720 O O . TRP A 1 96 ? -7.269 8.869 3.595 1.00 91.00 96 TRP A O 1
ATOM 730 N N . ILE A 1 97 ? -6.248 6.985 2.923 1.00 92.25 97 ILE A N 1
ATOM 731 C CA . ILE A 1 97 ? -7.316 6.583 1.993 1.00 92.25 97 ILE A CA 1
ATOM 732 C C . ILE A 1 97 ? -8.661 6.501 2.717 1.00 92.25 97 ILE A C 1
ATOM 734 O O . ILE A 1 97 ? -9.652 7.007 2.199 1.00 92.25 97 ILE A O 1
ATOM 738 N N . ALA A 1 98 ? -8.710 5.912 3.911 1.00 92.38 98 ALA A N 1
ATOM 739 C CA . ALA A 1 98 ? -9.932 5.779 4.694 1.00 92.38 98 ALA A CA 1
ATOM 740 C C . ALA A 1 98 ? -10.540 7.133 5.095 1.00 92.38 98 ALA A C 1
ATOM 742 O O . ALA A 1 98 ? -11.763 7.249 5.133 1.00 92.38 98 ALA A O 1
ATOM 743 N N . THR A 1 99 ? -9.726 8.177 5.304 1.00 91.19 99 THR A N 1
ATOM 744 C CA . THR A 1 99 ? -10.255 9.539 5.524 1.00 91.19 99 THR A CA 1
ATOM 745 C C . THR A 1 99 ? -10.869 10.161 4.269 1.00 91.19 99 THR A C 1
ATOM 747 O O . THR A 1 99 ? -11.792 10.964 4.369 1.00 91.19 99 THR A O 1
ATOM 750 N N . GLN A 1 100 ? -10.370 9.808 3.080 1.00 93.44 100 GLN A N 1
ATOM 751 C CA . GLN A 1 100 ? -10.871 10.342 1.806 1.00 93.44 100 GLN A CA 1
ATOM 752 C C . GLN A 1 100 ? -12.037 9.514 1.252 1.00 93.44 100 GLN A C 1
ATOM 754 O O . GLN A 1 100 ? -12.915 10.031 0.562 1.00 93.44 100 GLN A O 1
ATOM 759 N N . VAL A 1 101 ? -12.047 8.217 1.560 1.00 92.12 101 VAL A N 1
ATOM 760 C CA . VAL A 1 101 ? -13.012 7.224 1.092 1.00 92.12 101 VAL A CA 1
ATOM 761 C C . VAL A 1 101 ? -13.499 6.416 2.302 1.00 92.12 101 VAL A C 1
ATOM 763 O O . VAL A 1 101 ? -13.010 5.309 2.540 1.00 92.12 101 VAL A O 1
ATOM 766 N N . PRO A 1 102 ? -14.492 6.918 3.065 1.00 83.38 102 PRO A N 1
ATOM 767 C CA . PRO A 1 102 ? -14.917 6.310 4.334 1.00 83.38 102 PRO A CA 1
ATOM 768 C C . PRO A 1 102 ? -15.346 4.838 4.241 1.00 83.38 102 PRO A C 1
ATOM 770 O O . PRO A 1 102 ? -15.216 4.083 5.201 1.00 83.38 102 PRO A O 1
ATOM 773 N N . PHE A 1 103 ? -15.821 4.397 3.071 1.00 85.94 103 PHE A N 1
ATOM 774 C CA . PHE A 1 103 ? -16.171 2.993 2.835 1.00 85.94 103 PHE A CA 1
ATOM 775 C C . PHE A 1 103 ? -14.969 2.036 2.957 1.00 85.94 103 PHE A C 1
ATOM 777 O O . PHE A 1 103 ? -15.144 0.856 3.251 1.00 85.94 103 PHE A O 1
ATOM 784 N N . VAL A 1 104 ? -13.735 2.517 2.771 1.00 88.38 104 VAL A N 1
ATOM 785 C CA . VAL A 1 104 ? -12.537 1.688 2.957 1.00 88.38 104 VAL A CA 1
ATOM 786 C C . VAL A 1 104 ? -12.422 1.229 4.409 1.00 88.38 104 VAL A C 1
ATOM 788 O O . VAL A 1 104 ? -12.236 0.035 4.630 1.00 88.38 104 VAL A O 1
ATOM 791 N N . ALA A 1 105 ? -12.643 2.115 5.387 1.00 87.94 105 ALA A N 1
ATOM 792 C CA . ALA A 1 105 ? -12.630 1.740 6.803 1.00 87.94 105 ALA A CA 1
ATOM 793 C C . ALA A 1 105 ? -13.707 0.694 7.134 1.00 87.94 105 ALA A C 1
ATOM 795 O O . ALA A 1 105 ? -13.437 -0.292 7.818 1.00 87.94 105 ALA A O 1
ATOM 796 N N . THR A 1 106 ? -14.925 0.853 6.604 1.00 83.88 106 THR A N 1
ATOM 797 C CA . THR A 1 106 ? -16.012 -0.108 6.859 1.00 83.88 106 THR A CA 1
ATOM 798 C C . THR A 1 106 ? -15.783 -1.454 6.166 1.00 83.88 106 THR A C 1
ATOM 800 O O . THR A 1 106 ? -16.271 -2.480 6.641 1.00 83.88 106 THR A O 1
ATOM 803 N N . SER A 1 107 ? -15.003 -1.482 5.080 1.00 86.12 107 SER A N 1
ATOM 804 C CA . SER A 1 107 ? -14.635 -2.716 4.377 1.00 86.12 107 SER A CA 1
ATOM 805 C C . SER A 1 107 ? -13.622 -3.587 5.133 1.00 86.12 107 SER A C 1
ATOM 807 O O . SER A 1 107 ? -13.491 -4.770 4.820 1.00 86.12 107 SER A O 1
ATOM 809 N N . TRP A 1 108 ? -12.947 -3.051 6.159 1.00 86.81 108 TRP A N 1
ATOM 810 C CA . TRP A 1 108 ? -12.025 -3.813 7.014 1.00 86.81 108 TRP A CA 1
ATOM 811 C C . TRP A 1 108 ? -12.739 -4.805 7.948 1.00 86.81 108 TRP A C 1
ATOM 813 O O . TRP A 1 108 ? -12.087 -5.605 8.618 1.00 86.81 108 TRP A O 1
ATOM 823 N N . GLY A 1 109 ? -14.075 -4.784 7.975 1.00 87.56 109 GLY A N 1
ATOM 824 C CA . GLY A 1 109 ? -14.895 -5.623 8.841 1.00 87.56 109 GLY A CA 1
ATOM 825 C C . GLY A 1 109 ? -15.105 -5.015 10.228 1.00 87.56 109 GLY A C 1
ATOM 826 O O . GLY A 1 109 ? -14.811 -3.847 10.473 1.00 87.56 109 GLY A O 1
ATOM 827 N N . GLY A 1 110 ? -15.667 -5.812 11.137 1.00 90.50 110 GLY A N 1
ATOM 828 C CA . GLY A 1 110 ? -15.832 -5.415 12.534 1.00 90.50 110 GLY A CA 1
ATOM 829 C C . GLY A 1 110 ? -14.512 -5.463 13.302 1.00 90.50 110 GLY A C 1
ATOM 830 O O . GLY A 1 110 ? -13.595 -6.202 12.946 1.00 90.50 110 GLY A O 1
ATOM 831 N N . CYS A 1 111 ? -14.443 -4.702 14.386 1.00 92.94 111 CYS A N 1
ATOM 832 C CA . CYS A 1 111 ? -13.305 -4.675 15.300 1.00 92.94 111 CYS A CA 1
ATOM 833 C C . CYS A 1 111 ? -13.760 -4.939 16.742 1.00 92.94 111 CYS A C 1
ATOM 835 O O . CYS A 1 111 ? -14.960 -4.968 17.026 1.00 92.94 111 CYS A O 1
ATOM 837 N N . THR A 1 112 ? -12.809 -5.135 17.656 1.00 95.12 112 THR A N 1
ATOM 838 C CA . THR A 1 112 ? -13.088 -5.296 19.090 1.00 95.12 112 THR A CA 1
ATOM 839 C C . THR A 1 112 ? -12.567 -4.077 19.838 1.00 95.12 112 THR A C 1
ATOM 841 O O . THR A 1 112 ? -11.380 -3.764 19.755 1.00 95.12 112 THR A O 1
ATOM 844 N N . THR A 1 113 ? -13.445 -3.387 20.563 1.00 93.38 113 THR A N 1
ATOM 845 C CA . THR A 1 113 ? -13.073 -2.213 21.363 1.00 93.38 113 THR A CA 1
ATOM 846 C C . THR A 1 113 ? -12.158 -2.619 22.528 1.00 93.38 113 THR A C 1
ATOM 848 O O . THR A 1 113 ? -12.152 -3.790 22.928 1.00 93.38 113 THR A O 1
ATOM 851 N N . PRO A 1 114 ? -11.449 -1.671 23.172 1.00 91.81 114 PRO A N 1
ATOM 852 C CA . PRO A 1 114 ? -10.664 -1.954 24.380 1.00 91.81 114 PRO A CA 1
ATOM 853 C C . PRO A 1 114 ? -11.469 -2.589 25.530 1.00 91.81 114 PRO A C 1
ATOM 855 O O . PRO A 1 114 ? -10.898 -3.223 26.413 1.00 91.81 114 PRO A O 1
ATOM 858 N N . HIS A 1 115 ? -12.798 -2.453 25.515 1.00 91.56 115 HIS A N 1
ATOM 859 C CA . HIS A 1 115 ? -13.707 -3.052 26.495 1.00 91.56 115 HIS A CA 1
ATOM 860 C C . HIS A 1 115 ? -14.246 -4.432 26.080 1.00 91.56 115 HIS A C 1
ATOM 862 O O . HIS A 1 115 ? -15.115 -4.978 26.759 1.00 91.56 115 HIS A O 1
ATOM 868 N N . GLY A 1 116 ? -13.760 -5.007 24.976 1.00 92.38 116 GLY A N 1
ATOM 869 C CA . GLY A 1 116 ? -14.162 -6.333 24.502 1.00 92.38 116 GLY A CA 1
ATOM 870 C C . GLY A 1 116 ? -15.505 -6.370 23.765 1.00 92.38 116 GLY A C 1
ATOM 871 O O . GLY A 1 116 ? -16.038 -7.452 23.529 1.00 92.38 116 GLY A O 1
ATOM 872 N N . THR A 1 117 ? -16.075 -5.218 23.407 1.00 93.00 117 THR A N 1
ATOM 873 C CA . THR A 1 117 ? -17.334 -5.144 22.647 1.00 93.00 117 THR A CA 1
ATOM 874 C C . THR A 1 117 ? -17.075 -5.041 21.147 1.00 93.00 117 THR A C 1
ATOM 876 O O . THR A 1 117 ? -16.019 -4.578 20.724 1.00 93.00 117 THR A O 1
ATOM 879 N N . ALA A 1 118 ? -18.044 -5.460 20.330 1.00 94.00 118 ALA A N 1
ATOM 880 C CA . ALA A 1 118 ? -17.972 -5.271 18.884 1.00 94.00 118 ALA A CA 1
ATOM 881 C C . ALA A 1 118 ? -18.031 -3.776 18.528 1.00 94.00 118 ALA A C 1
ATOM 883 O O . ALA A 1 118 ? -18.855 -3.032 19.066 1.00 94.00 118 ALA A O 1
ATOM 884 N N . GLY A 1 119 ? -17.173 -3.361 17.603 1.00 93.19 119 GLY A N 1
ATOM 885 C CA . GLY A 1 119 ? -17.056 -1.995 17.118 1.00 93.19 119 GLY A CA 1
ATOM 886 C C . GLY A 1 119 ? -16.915 -1.914 15.602 1.00 93.19 119 GLY A C 1
ATOM 887 O O . GLY A 1 119 ? -16.876 -2.927 14.895 1.00 93.19 119 GLY A O 1
ATOM 888 N N . ILE A 1 120 ? -16.831 -0.679 15.123 1.00 91.38 120 ILE A N 1
ATOM 889 C CA . ILE A 1 120 ? -16.507 -0.313 13.748 1.00 91.38 120 ILE A CA 1
ATOM 890 C C . ILE A 1 120 ? -15.207 0.492 13.732 1.00 91.38 120 ILE A C 1
ATOM 892 O O . ILE A 1 120 ? -14.917 1.236 14.672 1.00 91.38 120 ILE A O 1
ATOM 896 N N . TRP A 1 121 ? -14.433 0.340 12.661 1.00 92.00 121 TRP A N 1
ATOM 897 C CA . TRP A 1 121 ? -13.234 1.140 12.457 1.00 92.00 121 TRP A CA 1
ATOM 898 C C . TRP A 1 121 ? -13.598 2.585 12.154 1.00 92.00 121 TRP A C 1
ATOM 900 O O . TRP A 1 121 ? -14.455 2.866 11.312 1.00 92.00 121 TRP A O 1
ATOM 910 N N . HIS A 1 122 ? -12.905 3.488 12.824 1.00 90.31 122 HIS A N 1
ATOM 911 C CA . HIS A 1 122 ? -12.978 4.913 12.611 1.00 90.31 122 HIS A CA 1
ATOM 912 C C . HIS A 1 122 ? -11.587 5.440 12.317 1.00 90.31 122 HIS A C 1
ATOM 914 O O . HIS A 1 122 ? -10.624 5.029 12.959 1.00 90.31 122 HIS A O 1
ATOM 920 N N . VAL A 1 123 ? -11.490 6.322 11.328 1.00 91.62 123 VAL A N 1
ATOM 921 C CA . VAL A 1 123 ? -10.212 6.887 10.916 1.00 91.62 123 VAL A CA 1
ATOM 922 C C . VAL A 1 123 ? -10.345 8.390 10.829 1.00 91.62 123 VAL A C 1
ATOM 924 O O . VAL A 1 123 ? -11.151 8.897 10.047 1.00 91.62 123 VAL A O 1
ATOM 927 N N . GLU A 1 124 ? -9.541 9.093 11.614 1.00 89.56 124 GLU A N 1
ATOM 928 C CA . GLU A 1 124 ? -9.508 10.551 11.642 1.00 89.56 124 GLU A CA 1
ATOM 929 C C . GLU A 1 124 ? -8.098 11.071 11.420 1.00 89.56 124 GLU A C 1
ATOM 931 O O . GLU A 1 124 ? -7.105 10.408 11.703 1.00 89.56 124 GLU A O 1
ATOM 936 N N . TYR A 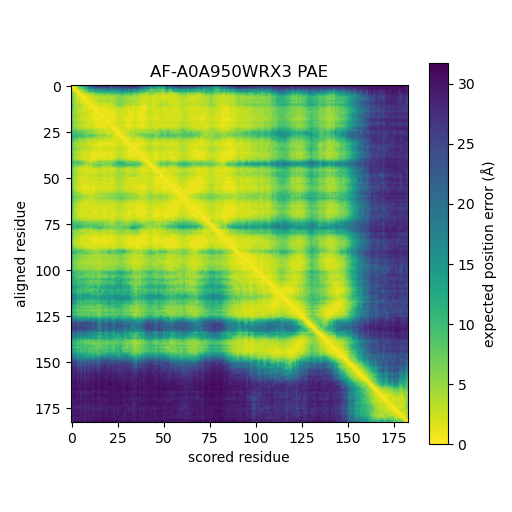1 125 ? -8.014 12.280 10.875 1.00 90.00 125 TYR A N 1
ATOM 937 C CA . TYR A 1 125 ? -6.766 13.018 10.791 1.00 90.00 125 TYR A CA 1
ATOM 938 C C . TYR A 1 125 ? -6.753 14.081 11.883 1.00 90.00 125 TYR A C 1
ATOM 940 O O . TYR A 1 125 ? -7.627 14.951 11.921 1.00 90.00 125 TYR A O 1
ATOM 948 N N . HIS A 1 126 ? -5.743 14.031 12.743 1.00 87.75 126 HIS A N 1
ATOM 949 C CA . HIS A 1 126 ? -5.551 14.987 13.819 1.00 87.75 126 HIS A CA 1
ATOM 950 C C . HIS A 1 126 ? -4.346 15.875 13.546 1.00 87.75 126 HIS A C 1
ATOM 952 O O . HIS A 1 126 ? -3.345 15.458 12.967 1.00 87.75 126 HIS A O 1
ATOM 958 N N . SER A 1 127 ? -4.449 17.112 14.021 1.00 85.75 127 SER A N 1
ATOM 959 C CA . SER A 1 127 ? -3.360 18.082 14.053 1.00 85.75 127 SER A CA 1
ATOM 960 C C . SER A 1 127 ? -3.266 18.664 15.467 1.00 85.75 127 SER A C 1
ATOM 962 O O . SER A 1 127 ? -3.686 19.798 15.714 1.00 85.75 127 SER A O 1
ATOM 964 N N . TYR A 1 128 ? -2.810 17.868 16.434 1.00 77.94 128 TYR A N 1
ATOM 965 C CA . TYR A 1 128 ? -2.598 18.323 17.808 1.00 77.94 128 TYR A CA 1
ATOM 966 C C . TYR A 1 128 ? -1.252 17.841 18.340 1.00 77.94 128 TYR A C 1
ATOM 968 O O . TYR A 1 128 ? -0.838 16.705 18.133 1.00 77.94 128 TYR A O 1
ATOM 976 N N . PHE A 1 129 ? -0.565 18.726 19.057 1.00 67.94 129 PHE A N 1
ATOM 977 C CA . PHE A 1 129 ? 0.710 18.415 19.683 1.00 67.94 129 PHE A CA 1
ATOM 978 C C . PHE A 1 129 ? 0.496 17.462 20.866 1.00 67.94 129 PHE A C 1
ATOM 980 O O . PHE A 1 129 ? 0.088 17.889 21.946 1.00 67.94 129 PHE A O 1
ATOM 987 N N . SER A 1 130 ? 0.787 16.175 20.676 1.00 62.97 130 SER A N 1
ATOM 988 C CA . SER A 1 130 ? 0.856 15.213 21.774 1.00 62.97 130 SER A CA 1
ATOM 989 C C . SER A 1 130 ? 2.274 15.195 22.364 1.00 62.97 130 SER A C 1
ATOM 991 O O . SER A 1 130 ? 3.215 14.825 21.659 1.00 62.97 130 SER A O 1
ATOM 993 N 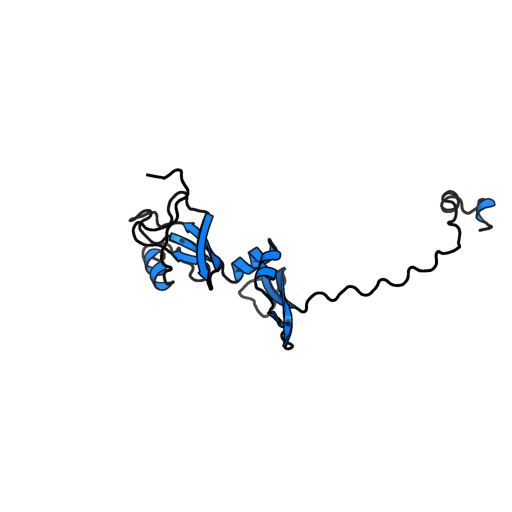N . PRO A 1 131 ? 2.470 15.524 23.659 1.00 60.19 131 PRO A N 1
ATOM 994 C CA . PRO A 1 131 ? 3.782 15.446 24.313 1.00 60.19 131 PRO A CA 1
ATOM 995 C C . PRO A 1 131 ? 4.392 14.035 24.317 1.00 60.19 131 PRO A C 1
ATOM 997 O O . PRO A 1 131 ? 5.582 13.888 24.583 1.00 60.19 131 PRO A O 1
ATOM 1000 N N . ALA A 1 132 ? 3.577 13.005 24.056 1.00 59.38 132 ALA A N 1
ATOM 1001 C CA . ALA A 1 132 ? 3.989 11.607 24.025 1.00 59.38 132 ALA A CA 1
ATOM 1002 C C . ALA A 1 132 ? 4.646 11.184 22.699 1.00 59.38 132 ALA A C 1
ATOM 1004 O O . ALA A 1 132 ? 5.279 10.132 22.671 1.00 59.38 132 ALA A O 1
ATOM 1005 N N . ILE A 1 133 ? 4.525 11.981 21.627 1.00 64.44 133 ILE A N 1
ATOM 1006 C CA . ILE A 1 133 ? 5.074 11.639 20.304 1.00 64.44 133 ILE A CA 1
ATOM 1007 C C . ILE A 1 133 ? 5.823 12.838 19.674 1.00 64.44 133 ILE A C 1
ATOM 1009 O O . ILE A 1 133 ? 5.433 13.335 18.619 1.00 64.44 133 ILE A O 1
ATOM 1013 N N . PRO A 1 134 ? 6.899 13.363 20.300 1.00 62.56 134 PRO A N 1
ATOM 1014 C CA . PRO A 1 134 ? 7.621 14.522 19.760 1.00 62.56 134 PRO A CA 1
ATOM 1015 C C . PRO A 1 134 ? 8.229 14.308 18.366 1.00 62.56 134 PRO A C 1
ATOM 1017 O O . PRO A 1 134 ? 8.485 15.281 17.660 1.00 62.56 134 PRO A O 1
ATOM 1020 N N . GLN A 1 135 ? 8.516 13.057 17.995 1.00 71.25 135 GLN A N 1
ATOM 1021 C CA . GLN A 1 135 ? 9.251 12.708 16.778 1.00 71.25 135 GLN A CA 1
ATOM 1022 C C . GLN A 1 135 ? 8.390 12.762 15.510 1.00 71.25 135 GLN A C 1
ATOM 1024 O O . GLN A 1 135 ? 8.909 13.133 14.460 1.00 71.25 135 GLN A O 1
ATOM 1029 N N . ASP A 1 136 ? 7.093 12.464 15.611 1.00 70.88 136 ASP A N 1
ATOM 1030 C CA . ASP A 1 136 ? 6.208 12.325 14.442 1.00 70.88 136 ASP A CA 1
ATOM 1031 C C . ASP A 1 136 ? 5.523 13.651 14.058 1.00 70.88 136 ASP A C 1
ATOM 1033 O O . ASP A 1 136 ? 4.847 13.763 13.035 1.00 70.88 136 ASP A O 1
ATOM 1037 N N . GLY A 1 137 ? 5.750 14.702 14.852 1.00 77.44 137 GLY A N 1
ATOM 1038 C CA . GLY A 1 137 ? 5.128 16.007 14.670 1.00 77.44 137 GLY A CA 1
ATOM 1039 C C . GLY A 1 137 ? 3.667 16.042 15.141 1.00 77.44 137 GLY A C 1
ATOM 1040 O O . GLY A 1 137 ? 3.166 15.099 15.745 1.00 77.44 137 GLY A O 1
ATOM 1041 N N . PRO A 1 138 ? 2.959 17.162 14.921 1.00 82.94 138 PRO A N 1
ATOM 1042 C CA . PRO A 1 138 ? 1.603 17.341 15.443 1.00 82.94 138 PRO A CA 1
ATOM 1043 C C . PRO A 1 138 ? 0.526 16.624 14.618 1.00 82.94 138 PRO A C 1
ATOM 1045 O O . PRO A 1 138 ? -0.636 16.651 15.009 1.00 82.94 138 PRO A O 1
ATOM 1048 N N . ASN A 1 139 ? 0.883 16.057 13.464 1.00 84.81 139 ASN A N 1
ATOM 1049 C CA . ASN A 1 139 ? -0.059 15.571 12.466 1.00 84.81 139 ASN A CA 1
ATOM 1050 C C . ASN A 1 139 ? -0.007 14.051 12.382 1.00 84.81 139 ASN A C 1
ATOM 1052 O O . ASN A 1 139 ? 1.048 13.496 12.086 1.00 84.81 139 ASN A O 1
ATOM 1056 N N . TYR A 1 140 ? -1.140 13.392 12.580 1.00 85.44 140 TYR A N 1
ATOM 1057 C CA . TYR A 1 140 ? -1.220 11.938 12.508 1.00 85.44 140 TYR A CA 1
ATOM 1058 C C . TYR A 1 140 ? -2.621 11.488 12.106 1.00 85.44 140 TYR A C 1
ATOM 1060 O O . TYR A 1 140 ? -3.604 12.204 12.303 1.00 85.44 140 TYR A O 1
ATOM 1068 N N . TRP A 1 141 ? -2.702 10.286 11.541 1.00 88.06 141 TRP A N 1
ATOM 1069 C CA . TRP A 1 141 ? -3.968 9.577 11.422 1.00 88.06 141 TRP A CA 1
ATOM 1070 C C . TRP A 1 141 ? -4.165 8.698 12.642 1.00 88.06 141 TRP A C 1
ATOM 1072 O O . TRP A 1 141 ? -3.254 7.964 13.025 1.00 88.06 141 TRP A O 1
ATOM 1082 N N . ASP A 1 142 ? -5.353 8.766 13.217 1.00 87.12 142 ASP A N 1
ATOM 1083 C CA . ASP A 1 142 ? -5.789 7.848 14.251 1.00 87.12 142 ASP A CA 1
ATOM 1084 C C . ASP A 1 142 ? -6.699 6.787 13.638 1.00 87.12 142 ASP A C 1
ATOM 1086 O O . ASP A 1 142 ? -7.539 7.098 12.789 1.00 87.12 142 ASP A O 1
ATOM 1090 N N . ILE A 1 143 ? -6.499 5.534 14.038 1.00 89.12 143 ILE A N 1
ATOM 1091 C CA . ILE A 1 143 ? -7.340 4.403 13.648 1.00 89.12 143 ILE A CA 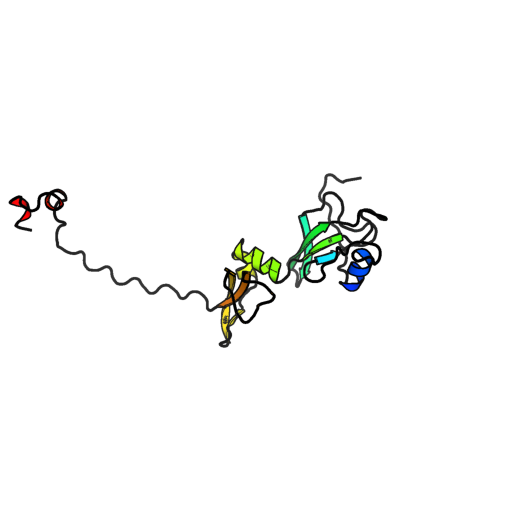1
ATOM 1092 C C . ILE A 1 143 ? -7.875 3.791 14.933 1.00 89.12 143 ILE A C 1
ATOM 1094 O O . ILE A 1 143 ? -7.193 3.015 15.606 1.00 89.12 143 ILE A O 1
ATOM 1098 N N . GLU A 1 144 ? -9.128 4.095 15.238 1.00 89.81 144 GLU A N 1
ATOM 1099 C CA . GLU A 1 144 ? -9.770 3.644 16.461 1.00 89.81 144 GLU A CA 1
ATOM 1100 C C . GLU A 1 144 ? -10.866 2.623 16.172 1.00 89.81 144 GLU A C 1
ATOM 1102 O O . GLU A 1 144 ? -11.590 2.692 15.176 1.00 89.81 144 GLU A O 1
ATOM 1107 N N . CYS A 1 145 ? -11.021 1.670 17.089 1.00 92.94 145 CYS A N 1
ATOM 1108 C CA . CYS A 1 145 ? -12.195 0.815 17.123 1.00 92.94 145 CYS A CA 1
ATOM 1109 C C . CYS A 1 145 ? -13.229 1.409 18.078 1.00 92.94 145 CYS A C 1
ATOM 1111 O O . CYS A 1 145 ? -13.065 1.334 19.300 1.00 92.94 145 CYS A O 1
ATOM 1113 N N . MET A 1 146 ? -14.314 1.952 17.530 1.00 91.12 146 MET A N 1
ATOM 1114 C CA . MET A 1 146 ? -15.375 2.577 18.316 1.00 91.12 146 MET A CA 1
ATOM 1115 C C . MET A 1 146 ? -16.667 1.755 18.306 1.00 91.12 146 MET A C 1
ATOM 1117 O O . MET A 1 146 ? -16.947 1.053 17.332 1.00 91.12 146 MET A O 1
ATOM 1121 N N . PRO A 1 147 ? -17.499 1.836 19.362 1.00 91.06 147 PRO A N 1
ATOM 1122 C CA . PRO A 1 147 ? -18.844 1.276 19.326 1.00 91.06 147 PRO A CA 1
ATOM 1123 C C . PRO A 1 147 ? -19.633 1.828 18.127 1.00 91.06 147 PRO A C 1
ATOM 1125 O O . PRO A 1 147 ? -19.493 3.009 17.800 1.00 91.06 147 PRO A O 1
ATOM 1128 N N . PRO A 1 148 ? -20.486 1.016 17.477 1.00 84.69 148 PRO A N 1
ATOM 1129 C CA . PRO A 1 148 ? -21.333 1.514 16.403 1.00 84.69 148 PRO A CA 1
ATOM 1130 C C . PRO A 1 148 ? -22.221 2.664 16.909 1.00 84.69 148 PRO A C 1
ATOM 1132 O O . PRO A 1 148 ? -22.622 2.648 18.081 1.00 84.69 148 PRO A O 1
ATOM 1135 N N . PRO A 1 149 ? -22.567 3.640 16.048 1.00 79.31 149 PRO A N 1
ATOM 1136 C CA . PRO A 1 149 ? -23.431 4.748 16.428 1.00 79.31 149 PRO A CA 1
ATOM 1137 C C . PRO A 1 149 ? -24.715 4.208 17.053 1.00 79.31 149 PRO A C 1
ATOM 1139 O O . PRO A 1 149 ? -25.409 3.383 16.451 1.00 79.31 149 PRO A O 1
ATOM 1142 N N . GLN A 1 150 ? -25.033 4.652 18.269 1.00 74.31 150 GLN A N 1
ATOM 1143 C CA . GLN A 1 150 ? -26.311 4.292 18.868 1.00 74.31 150 GLN A CA 1
ATOM 1144 C C . GLN A 1 150 ? -27.443 4.886 18.018 1.00 74.31 150 GLN A C 1
ATOM 1146 O O . GLN A 1 150 ? -27.299 6.006 17.517 1.00 74.31 150 GLN A O 1
ATOM 1151 N N . PRO A 1 151 ? -28.573 4.175 17.849 1.00 74.69 151 PRO A N 1
ATOM 1152 C CA . PRO A 1 151 ? -29.758 4.766 17.247 1.00 74.69 151 PRO A CA 1
ATOM 1153 C C . PRO A 1 151 ? -30.073 6.079 17.961 1.00 74.69 151 PRO A C 1
ATOM 1155 O O . PRO A 1 151 ? -30.052 6.127 19.194 1.00 74.69 151 PRO A O 1
ATOM 1158 N N . ALA A 1 152 ? -30.348 7.138 17.196 1.00 71.56 152 ALA A N 1
ATOM 1159 C CA . ALA A 1 152 ? -30.747 8.407 17.785 1.00 71.56 152 ALA A CA 1
ATOM 1160 C C . ALA A 1 152 ? -31.909 8.162 18.767 1.00 71.56 152 ALA A C 1
ATOM 1162 O O . ALA A 1 152 ? -32.820 7.389 18.437 1.00 71.56 152 ALA A O 1
ATOM 1163 N N . PRO A 1 153 ? -31.904 8.790 19.959 1.00 78.12 153 PRO A N 1
ATOM 1164 C CA . PRO A 1 153 ? -33.043 8.712 20.858 1.00 78.12 153 PRO A CA 1
ATOM 1165 C C . PRO A 1 153 ? -34.318 9.096 20.098 1.00 78.12 153 PRO A C 1
ATOM 1167 O O . PRO A 1 153 ? -34.260 9.989 19.242 1.00 78.12 153 PRO A O 1
ATOM 1170 N N . PRO A 1 154 ? -35.470 8.461 20.385 1.00 76.50 154 PRO A N 1
ATOM 1171 C CA . PRO A 1 154 ? -36.728 8.900 19.805 1.00 76.50 154 PRO A CA 1
ATOM 1172 C C . PRO A 1 154 ? -36.885 10.398 20.067 1.00 76.50 154 PRO A C 1
ATOM 1174 O O . PRO A 1 154 ? -36.644 10.872 21.181 1.00 76.50 154 PRO A O 1
ATOM 1177 N N . SER A 1 155 ? -37.239 11.147 19.020 1.00 74.94 155 SER A N 1
ATOM 1178 C CA . SER A 1 155 ? -37.463 12.584 19.136 1.00 74.94 155 SER A CA 1
ATOM 1179 C C . SER A 1 155 ? -38.438 12.838 20.290 1.00 74.94 155 SER A C 1
ATOM 1181 O O . SER A 1 155 ? -39.424 12.099 20.401 1.00 74.94 155 SER A O 1
ATOM 1183 N N . PRO A 1 156 ? -38.210 13.857 21.140 1.00 80.25 156 PRO A N 1
ATOM 1184 C CA . PRO A 1 156 ? -39.204 14.247 22.126 1.00 80.25 156 PRO A CA 1
ATOM 1185 C C . PRO A 1 156 ? -40.563 14.415 21.434 1.00 80.25 156 PRO A C 1
ATOM 1187 O O . PRO A 1 156 ? -40.592 14.905 20.296 1.00 80.25 156 PRO A O 1
ATOM 1190 N N . PRO A 1 157 ? -41.681 14.026 22.078 1.00 76.62 157 PRO A N 1
ATOM 1191 C CA . PRO A 1 157 ? -42.993 14.300 21.524 1.00 76.62 157 PRO A CA 1
ATOM 1192 C C . PRO A 1 157 ? -43.053 15.782 21.168 1.00 76.62 157 PRO A C 1
ATOM 1194 O O . PRO A 1 157 ? -42.699 16.633 21.989 1.00 76.62 157 PRO A O 1
ATOM 1197 N N . LYS A 1 158 ? -43.444 16.081 19.923 1.00 73.81 158 LYS A N 1
ATOM 1198 C CA . LYS A 1 158 ? -43.640 17.459 19.470 1.00 73.81 158 LYS A CA 1
ATOM 1199 C C . LYS A 1 158 ? -44.474 18.171 20.545 1.00 73.81 158 LYS A C 1
ATOM 1201 O O . LYS A 1 158 ? -45.536 17.639 20.884 1.00 73.81 158 LYS A O 1
ATOM 1206 N N . PRO A 1 159 ? -44.017 19.314 21.095 1.00 76.06 159 PRO A N 1
ATOM 1207 C CA . PRO A 1 159 ? -44.815 20.050 22.060 1.00 76.06 159 PRO A CA 1
ATOM 1208 C C . PRO A 1 159 ? -46.210 20.275 21.469 1.00 76.06 159 PRO A C 1
ATOM 1210 O O . PRO A 1 159 ? -46.303 20.487 20.249 1.00 76.06 159 PRO A O 1
ATOM 1213 N N . PRO A 1 160 ? -47.286 20.214 22.276 1.00 75.19 160 PRO A N 1
ATOM 1214 C CA . PRO A 1 160 ? -48.603 20.602 21.796 1.00 75.19 160 PRO A CA 1
ATOM 1215 C C . PRO A 1 160 ? -48.471 21.950 21.088 1.00 75.19 160 PRO A C 1
ATOM 1217 O O . PRO A 1 160 ? -47.741 22.831 21.553 1.00 75.19 160 PRO A O 1
ATOM 1220 N N . ALA A 1 161 ? -49.085 22.062 19.907 1.00 67.25 161 ALA A N 1
ATOM 1221 C CA . ALA A 1 161 ? -49.084 23.317 19.175 1.00 67.25 161 ALA A CA 1
ATOM 1222 C C . ALA A 1 161 ? -49.548 24.404 20.147 1.00 67.25 161 ALA A C 1
ATOM 1224 O O . ALA A 1 161 ? -50.591 24.257 20.776 1.00 67.25 161 ALA A O 1
ATOM 1225 N N . SER A 1 162 ? -48.730 25.440 20.336 1.00 64.19 162 SER A N 1
ATOM 1226 C CA . SER A 1 162 ? -49.135 26.555 21.177 1.00 64.19 162 SER A CA 1
ATOM 1227 C C . SER A 1 162 ? -50.381 27.166 20.544 1.00 64.19 162 SER A C 1
ATOM 1229 O O . SER A 1 162 ? -50.295 27.722 19.449 1.00 64.19 162 SER A O 1
ATOM 1231 N N . ASP A 1 163 ? -51.522 27.070 21.227 1.00 62.69 163 ASP A N 1
ATOM 1232 C CA . ASP A 1 163 ? -52.791 27.685 20.813 1.00 62.69 163 ASP A CA 1
ATOM 1233 C C . ASP A 1 163 ? -52.722 29.224 20.813 1.00 62.69 163 ASP A C 1
ATOM 1235 O O . ASP A 1 163 ? -53.672 29.912 20.436 1.00 62.69 163 ASP A O 1
ATOM 1239 N N . THR A 1 164 ? -51.572 29.803 21.176 1.00 66.12 164 THR A N 1
ATOM 1240 C CA . THR A 1 164 ? -51.278 31.208 20.910 1.00 66.12 164 THR A CA 1
ATOM 1241 C C . THR A 1 164 ? -51.175 31.422 19.403 1.00 66.12 164 THR A C 1
ATOM 1243 O O . THR A 1 164 ? -50.132 31.176 18.786 1.00 66.12 164 THR A O 1
ATOM 1246 N N . LYS A 1 165 ? -52.262 31.915 18.804 1.00 66.31 165 LYS A N 1
ATOM 1247 C CA . LYS A 1 165 ? -52.253 32.465 17.447 1.00 66.31 165 LYS A CA 1
ATOM 1248 C C . LYS A 1 165 ? -51.042 33.407 17.326 1.00 66.31 165 LYS A C 1
ATOM 1250 O O . LYS A 1 165 ? -50.930 34.326 18.138 1.00 66.31 165 LYS A O 1
ATOM 1255 N N . PRO A 1 166 ? -50.127 33.199 16.362 1.00 70.50 166 PRO A N 1
ATOM 1256 C CA . PRO A 1 166 ? -48.956 34.051 16.229 1.00 70.50 166 PRO A CA 1
ATOM 1257 C C . PRO A 1 166 ? -49.393 35.511 16.114 1.00 70.50 166 PRO A C 1
ATOM 1259 O O . PRO A 1 166 ? -50.267 35.827 15.300 1.00 70.50 166 PRO A O 1
ATOM 1262 N N . LEU A 1 167 ? -48.784 36.395 16.911 1.00 73.88 167 LEU A N 1
ATOM 1263 C CA . LEU A 1 167 ? -48.978 37.834 16.760 1.00 73.88 167 LEU A CA 1
ATOM 1264 C C . LEU A 1 167 ? -48.733 38.209 15.290 1.00 73.88 167 LEU A C 1
ATOM 1266 O O . LEU A 1 167 ? -47.684 37.840 14.741 1.00 73.88 167 LEU A O 1
ATOM 1270 N N . PRO A 1 168 ? -49.666 38.928 14.638 1.00 78.12 168 PRO A N 1
ATOM 1271 C CA . PRO A 1 168 ? -49.470 39.390 13.276 1.00 78.12 168 PRO A CA 1
ATOM 1272 C C . PRO A 1 168 ? -48.133 40.117 13.134 1.00 78.12 168 PRO A C 1
ATOM 1274 O O . PRO A 1 168 ? -47.747 40.899 14.003 1.00 78.12 168 PRO A O 1
ATOM 1277 N N . THR A 1 169 ? -47.426 39.899 12.025 1.00 79.25 169 THR A N 1
ATOM 1278 C CA . THR A 1 169 ? -46.068 40.433 11.818 1.00 79.25 169 THR A CA 1
ATOM 1279 C C . THR A 1 169 ? -45.984 41.952 12.008 1.00 79.25 169 THR A C 1
ATOM 1281 O O . THR A 1 169 ? -44.966 42.448 12.484 1.00 79.25 169 THR A O 1
ATOM 1284 N N . TYR A 1 170 ? -47.061 42.694 11.720 1.00 79.19 170 TYR A N 1
ATOM 1285 C CA . TYR A 1 170 ? -47.112 44.145 11.926 1.00 79.19 170 TYR A CA 1
ATOM 1286 C C . TYR A 1 170 ? -47.064 44.562 13.409 1.00 79.19 170 TYR A C 1
ATOM 1288 O O . TYR A 1 170 ? -46.567 45.644 13.715 1.00 79.19 170 TYR A O 1
ATOM 1296 N N . CYS A 1 171 ? -47.501 43.710 14.342 1.00 80.38 171 CYS A N 1
ATOM 1297 C CA . CYS A 1 171 ? -47.402 43.981 15.778 1.00 80.38 171 CYS A CA 1
ATOM 1298 C C . CYS A 1 171 ? -45.964 43.881 16.301 1.00 80.38 171 CYS A C 1
ATOM 1300 O O . CYS A 1 171 ? -45.647 44.495 17.315 1.00 80.38 171 CYS A O 1
ATOM 1302 N N . LYS A 1 172 ? -45.067 43.177 15.592 1.00 80.38 172 LYS A N 1
ATOM 1303 C CA . LYS A 1 172 ? -43.642 43.116 15.960 1.00 80.38 172 LYS A CA 1
ATOM 1304 C C . LYS A 1 172 ? -42.944 44.467 15.799 1.00 80.38 172 LYS A C 1
ATOM 1306 O O . LYS A 1 172 ? -42.011 44.760 16.534 1.00 80.38 172 LYS A O 1
ATOM 1311 N N . THR A 1 173 ? -43.381 45.281 14.838 1.00 80.62 173 THR A N 1
ATOM 1312 C CA . THR A 1 173 ? -42.752 46.573 14.517 1.00 80.62 173 THR A CA 1
ATOM 1313 C C . THR A 1 173 ? -43.549 47.775 15.019 1.00 80.62 173 THR A C 1
ATOM 1315 O O . THR A 1 173 ? -42.990 48.865 15.121 1.00 80.62 173 THR A O 1
ATOM 1318 N N . LYS A 1 174 ? -44.836 47.598 15.351 1.00 81.12 174 LYS A N 1
ATOM 1319 C CA . LYS A 1 174 ? -45.717 48.655 15.878 1.00 81.12 174 LYS A CA 1
ATOM 1320 C C . LYS A 1 174 ? -46.532 48.180 17.094 1.00 81.12 174 LYS A C 1
ATOM 1322 O O . LYS A 1 174 ? -47.761 48.128 17.024 1.00 81.12 174 LYS A O 1
ATOM 1327 N N . PRO A 1 175 ? -45.879 47.848 18.223 1.00 78.62 175 PRO A N 1
ATOM 1328 C CA . PRO A 1 175 ? -46.543 47.258 19.392 1.00 78.62 175 PRO A CA 1
ATOM 1329 C C . PRO A 1 175 ? -47.542 48.197 20.089 1.00 78.62 175 PRO A C 1
ATOM 1331 O O . PRO A 1 175 ? -48.405 47.741 20.829 1.00 78.62 175 PRO A O 1
ATOM 1334 N N . TRP A 1 176 ? -47.465 49.507 19.842 1.00 77.44 176 TRP A N 1
ATOM 1335 C CA . TRP A 1 176 ? -48.369 50.503 20.429 1.00 77.44 176 TRP A CA 1
ATOM 1336 C C . TRP A 1 176 ? -49.717 50.632 19.700 1.00 77.44 176 TRP A C 1
ATOM 1338 O O . TRP A 1 176 ? -50.562 51.421 20.121 1.00 77.44 176 TRP A O 1
ATOM 1348 N N . MET A 1 177 ? -49.931 49.916 18.590 1.00 77.50 177 MET A N 1
ATOM 1349 C CA . MET A 1 177 ? -51.220 49.945 17.896 1.00 77.50 177 MET A CA 1
ATOM 1350 C C . MET A 1 177 ? -52.306 49.270 18.752 1.00 77.50 177 MET A C 1
ATOM 1352 O O . MET A 1 177 ? -52.062 48.179 19.265 1.00 77.50 177 MET A O 1
ATOM 1356 N N . PRO A 1 178 ? -53.528 49.833 18.850 1.00 76.56 178 PRO A N 1
ATOM 1357 C CA . PRO A 1 178 ? -54.600 49.271 19.684 1.00 76.56 178 PRO A CA 1
ATOM 1358 C C . PRO A 1 178 ? -54.922 47.799 19.372 1.00 76.56 178 PRO A C 1
ATOM 1360 O O . PRO A 1 178 ? -55.199 47.009 20.269 1.00 76.56 178 PRO A O 1
ATOM 1363 N N . ALA A 1 179 ? -54.798 47.403 18.100 1.00 73.12 179 ALA A N 1
ATOM 1364 C CA . ALA A 1 179 ? -55.003 46.030 17.633 1.00 73.12 179 ALA A CA 1
ATOM 1365 C C . ALA A 1 179 ? -53.939 45.019 18.114 1.00 73.12 179 ALA A C 1
ATOM 1367 O O . ALA A 1 179 ? -54.100 43.824 17.893 1.00 73.12 179 ALA A O 1
ATOM 1368 N N . CYS A 1 180 ? -52.848 45.484 18.728 1.00 76.56 180 CYS A N 1
ATOM 1369 C CA . CYS A 1 180 ? -51.749 44.663 19.240 1.00 76.56 180 CYS A CA 1
ATOM 1370 C C . CYS A 1 180 ? -51.714 44.598 20.776 1.00 76.56 180 CYS A C 1
ATOM 1372 O O . CYS A 1 180 ? -50.905 43.860 21.323 1.00 76.56 180 CYS A O 1
ATOM 1374 N N . GLN A 1 181 ? -52.572 45.357 21.472 1.00 70.81 181 GLN A N 1
ATOM 1375 C CA . GLN A 1 181 ? -52.618 45.421 22.941 1.00 70.81 181 GLN A CA 1
ATOM 1376 C C . GLN A 1 181 ? -53.606 44.420 23.573 1.00 70.81 181 GLN A C 1
ATOM 1378 O O . GLN A 1 181 ? -53.807 44.446 24.783 1.00 70.81 181 GLN A O 1
ATOM 1383 N N . THR A 1 182 ? -54.254 43.570 22.768 1.00 63.22 182 THR A N 1
ATOM 1384 C CA . THR A 1 182 ? -55.357 42.679 23.191 1.00 63.22 182 THR A CA 1
ATOM 1385 C C . THR A 1 182 ? -55.161 41.206 22.803 1.00 63.22 182 THR A C 1
ATOM 1387 O O . THR A 1 182 ? -56.128 40.447 22.808 1.00 63.22 182 THR A O 1
ATOM 1390 N N . VAL A 1 183 ? -53.930 40.796 22.467 1.00 57.41 183 VAL A N 1
ATOM 1391 C CA . VAL A 1 183 ? -53.573 39.402 22.124 1.00 57.41 183 VAL A CA 1
ATOM 1392 C C . VAL A 1 183 ? -52.780 38.761 23.252 1.00 57.41 183 VAL A C 1
ATOM 1394 O O . VAL A 1 183 ? -51.842 39.433 23.734 1.00 57.41 183 VAL A O 1
#

Radius of gyration: 29.58 Å; Cα contacts (8 Å, |Δi|>4): 263; chains: 1; bounding box: 83×66×55 Å

Secondary structure (DSSP, 8-state):
---SSPP-----EE-HHHHHHHHS-TTS-----TTTEEEE-BTTBS--TT-TTPEEEEEETTEEEEEEEEEE---SSSTTTSPEEEEE-SHHHHHHHHHHSTHHHHHT-EEE-TTS-EEEEEEEEEE---TT-TTT-SEEEEEEEEPPPPPPPPPPPPPPP--SPPPPHHHHH-TTSGGGS--

Solvent-accessible surface area (backbone atoms only — not comparable to full-atom values): 11268 Å² total; per-residue (Å²): 132,88,68,94,61,92,81,87,82,91,70,48,78,57,54,59,72,62,46,32,70,72,36,42,40,95,92,55,74,72,73,62,48,74,90,52,42,43,36,36,32,36,75,74,45,36,57,46,96,88,39,61,70,35,78,39,67,45,76,56,96,88,38,84,39,73,49,27,30,33,60,49,59,56,76,70,94,48,58,43,34,48,48,14,36,17,44,34,57,45,73,70,52,47,41,55,48,20,60,78,39,60,66,55,36,57,69,72,46,75,34,67,23,99,86,74,42,74,15,35,52,43,52,49,80,45,81,55,81,48,91,90,44,75,86,70,53,39,55,48,70,49,80,44,47,37,69,64,84,73,79,77,76,80,75,74,78,77,72,76,78,70,85,68,74,75,78,57,75,65,39,79,80,42,56,86,41,77,89,46,72,78,119